Protein AF-A0A453MWM5-F1 (afdb_monomer_lite)

Organism: Aegilops tauschii subsp. strangulata (NCBI:txid200361)

Sequence (217 aa):
MNMSQADQLAMWESVRKGDLNSYMNISTKLKLGPFEEDFLVRTSSLGSRQGSDEPESPGSVKPCRVPVRLYVRRVQQDLEYLEDAIPVSDWESVSYINRPFEIRKEGGRSYIALEHALETLLPEFFSSKATARAADPEPESTTPDSEPHNSDTSPGTPHDEKLASAGPQETDVAKKIKLKLVRVQGIELDMDIPFLWVANNLKNPECYLHVCVYVGA

Foldseek 3Di:
DPDDPVLVVQCVVCVVVVPPVSNVVSCVVPCQDPLPPPPPPDDDDDDDDDDDDDDDDPDDPDWRKQWAKEWEAEFAQPDPDCVPTDDDPDSVRIDIDTGIQTHDPDDPDPFDFQQNSVCVRCVVQADPDDDDDPDDDDDDDDDDDDDDDDDDDDDDDDDDDDDDDDDPPPPPPVPRWDWDFKDAPRDTDDRRDGPSVCLVPRADSVSYTYMYTYIHD

pLDDT: mean 70.16, std 24.75, range [26.61, 97.44]

InterPro domains:
  IPR007239 Autophagy-related protein 5 [PTHR13040] (1-215)
  IPR042526 Autophagy protein Atg5, helix rich domain [G3DSA:1.10.246.190] (1-32)
  IPR048318 Autophagy protein ATG5, UblB domain [PF04106] (65-213)
  IPR048940 Autophagy protein ATG5, alpha-helical bundle region [PF20637] (1-31)

Radius of gyration: 29.6 Å; chains: 1; bounding box: 72×58×91 Å

Structure (mmCIF, N/CA/C/O backbone):
data_AF-A0A453MWM5-F1
#
_entry.id   AF-A0A453MWM5-F1
#
loop_
_atom_site.group_PDB
_atom_site.id
_atom_site.type_symbol
_atom_site.label_atom_id
_atom_site.label_alt_id
_atom_site.label_comp_id
_atom_site.label_asym_id
_atom_site.label_entity_id
_atom_site.label_seq_id
_atom_site.pdbx_PDB_ins_code
_atom_site.Cartn_x
_atom_site.Cartn_y
_atom_site.Cartn_z
_atom_site.occupancy
_atom_site.B_iso_or_equiv
_atom_site.auth_seq_id
_atom_site.auth_comp_id
_atom_site.auth_asym_id
_atom_site.auth_atom_id
_atom_site.pdbx_PDB_model_num
ATOM 1 N N . MET A 1 1 ? 12.757 14.361 -14.408 1.00 57.53 1 MET A N 1
ATOM 2 C CA . MET A 1 1 ? 12.362 12.942 -14.564 1.00 57.53 1 MET A CA 1
ATOM 3 C C . MET A 1 1 ? 13.483 12.275 -15.354 1.00 57.53 1 MET A C 1
ATOM 5 O O . MET A 1 1 ? 13.791 12.776 -16.421 1.00 57.53 1 MET A O 1
ATOM 9 N N . ASN A 1 2 ? 14.175 11.271 -14.800 1.00 79.88 2 ASN A N 1
ATOM 10 C CA . ASN A 1 2 ? 15.473 10.790 -15.326 1.00 79.88 2 ASN A CA 1
ATOM 11 C C . ASN A 1 2 ? 15.375 9.537 -16.222 1.00 79.88 2 ASN A C 1
ATOM 13 O O . ASN A 1 2 ? 16.396 8.942 -16.544 1.00 79.88 2 ASN A O 1
ATOM 17 N N . MET A 1 3 ? 14.164 9.114 -16.592 1.00 87.50 3 MET A N 1
ATOM 18 C CA . MET A 1 3 ? 13.916 7.901 -17.376 1.00 87.50 3 MET A CA 1
ATOM 19 C C . MET A 1 3 ? 13.617 8.261 -18.835 1.00 87.50 3 MET A C 1
ATOM 21 O O . MET A 1 3 ? 12.799 9.151 -19.084 1.00 87.50 3 MET A O 1
ATOM 25 N N . SER A 1 4 ? 14.262 7.576 -19.784 1.00 91.88 4 SER A N 1
ATOM 26 C CA . SER A 1 4 ? 14.061 7.810 -21.219 1.00 91.88 4 SER A CA 1
ATOM 27 C C . SER A 1 4 ? 12.657 7.393 -21.675 1.00 91.88 4 SER A C 1
ATOM 29 O O . SER A 1 4 ? 12.011 6.560 -21.041 1.00 91.88 4 SER A O 1
ATOM 31 N N . GLN A 1 5 ? 12.176 7.932 -22.800 1.00 94.06 5 GLN A N 1
ATOM 32 C CA . GLN A 1 5 ? 10.888 7.512 -23.371 1.00 94.06 5 GLN A CA 1
ATOM 33 C C . GLN A 1 5 ? 10.886 6.019 -23.741 1.00 94.06 5 GLN A C 1
ATOM 35 O O . GLN A 1 5 ? 9.881 5.339 -23.552 1.00 94.06 5 GLN A O 1
ATOM 40 N N . ALA A 1 6 ? 12.019 5.500 -24.222 1.00 94.44 6 ALA A N 1
ATOM 41 C CA . ALA A 1 6 ? 12.179 4.081 -24.522 1.00 94.44 6 ALA A CA 1
ATOM 42 C C . ALA A 1 6 ? 12.031 3.215 -23.260 1.00 94.44 6 ALA A C 1
ATOM 44 O O . ALA A 1 6 ? 11.321 2.215 -23.293 1.00 94.44 6 ALA A O 1
ATOM 45 N N . ASP A 1 7 ? 12.627 3.631 -22.136 1.00 93.50 7 ASP A N 1
ATOM 46 C CA . ASP A 1 7 ? 12.474 2.934 -20.852 1.00 93.50 7 ASP A CA 1
ATOM 47 C C . ASP A 1 7 ? 11.024 2.978 -20.345 1.00 93.50 7 ASP A C 1
ATOM 49 O O . ASP A 1 7 ? 10.514 1.972 -19.858 1.00 93.50 7 ASP A O 1
ATOM 53 N N . GLN A 1 8 ? 10.333 4.115 -20.492 1.00 92.88 8 GLN A N 1
ATOM 54 C CA . GLN A 1 8 ? 8.921 4.242 -20.104 1.00 92.88 8 GLN A CA 1
ATOM 55 C C . GLN A 1 8 ? 8.021 3.301 -20.921 1.00 92.88 8 GLN A C 1
ATOM 57 O O . GLN A 1 8 ? 7.173 2.608 -20.358 1.00 92.88 8 GLN A O 1
ATOM 62 N N . LEU A 1 9 ? 8.223 3.241 -22.242 1.00 95.31 9 LEU A N 1
ATOM 63 C CA . LEU A 1 9 ? 7.486 2.331 -23.124 1.00 95.31 9 LEU A CA 1
ATOM 64 C C . LEU A 1 9 ? 7.800 0.866 -22.816 1.00 95.31 9 LEU A C 1
ATOM 66 O O . LEU A 1 9 ? 6.883 0.053 -22.733 1.00 95.31 9 LEU A O 1
ATOM 70 N N . ALA A 1 10 ? 9.072 0.533 -22.595 1.00 95.06 10 ALA A N 1
ATOM 71 C CA . ALA A 1 10 ? 9.483 -0.819 -22.240 1.00 95.06 10 ALA A CA 1
ATOM 72 C C . ALA A 1 10 ? 8.881 -1.263 -20.893 1.00 95.06 10 ALA A C 1
ATOM 74 O O . ALA A 1 10 ? 8.427 -2.401 -20.768 1.00 95.06 10 ALA A O 1
ATOM 75 N N . MET A 1 11 ? 8.790 -0.357 -19.912 1.00 93.38 11 MET A N 1
ATOM 76 C CA . MET A 1 11 ? 8.106 -0.624 -18.645 1.00 93.38 11 MET A CA 1
ATOM 77 C C . MET A 1 11 ? 6.619 -0.908 -18.870 1.00 93.38 11 MET A C 1
ATOM 79 O O . MET A 1 11 ? 6.115 -1.926 -18.400 1.00 93.38 11 MET A O 1
ATOM 83 N N . TRP A 1 12 ? 5.921 -0.067 -19.635 1.00 95.06 12 TRP A N 1
ATOM 84 C CA . TRP A 1 12 ? 4.514 -0.304 -19.965 1.00 95.06 12 TRP A CA 1
ATOM 85 C C . TRP A 1 12 ? 4.302 -1.643 -20.681 1.00 95.06 12 TRP A C 1
ATOM 87 O O . TRP A 1 12 ? 3.413 -2.418 -20.324 1.00 95.06 12 TRP A O 1
ATOM 97 N N . GLU A 1 13 ? 5.142 -1.953 -21.668 1.00 96.94 13 GLU A N 1
ATOM 98 C CA . GLU A 1 13 ? 5.063 -3.218 -22.387 1.00 96.94 13 GLU A CA 1
ATOM 99 C C . GLU A 1 13 ? 5.288 -4.427 -21.485 1.00 96.94 13 GLU A C 1
ATOM 101 O O . GLU A 1 13 ? 4.600 -5.431 -21.668 1.00 96.94 13 GLU A O 1
ATOM 106 N N . SER A 1 14 ? 6.212 -4.336 -20.525 1.00 96.44 14 SER A N 1
ATOM 107 C CA . SER A 1 14 ? 6.468 -5.420 -19.574 1.00 96.44 14 SER A CA 1
ATOM 108 C C . SER A 1 14 ? 5.230 -5.732 -18.729 1.00 96.44 14 SER A C 1
ATOM 110 O O . SER A 1 14 ? 4.828 -6.891 -18.655 1.00 96.44 14 SER A O 1
ATOM 112 N N . VAL A 1 15 ? 4.536 -4.708 -18.217 1.00 95.50 15 VAL A N 1
ATOM 113 C CA . VAL A 1 15 ? 3.278 -4.873 -17.470 1.00 95.50 15 VAL A CA 1
ATOM 114 C C . VAL A 1 15 ? 2.188 -5.454 -18.368 1.00 95.50 15 VAL A C 1
ATOM 116 O O . VAL A 1 15 ? 1.547 -6.437 -18.005 1.00 95.50 15 VAL A O 1
ATOM 119 N N . ARG A 1 16 ? 2.015 -4.907 -19.578 1.00 96.50 16 ARG A N 1
ATOM 120 C CA . ARG A 1 16 ? 1.012 -5.382 -20.546 1.00 96.50 16 ARG A CA 1
ATOM 121 C C . ARG A 1 16 ? 1.217 -6.850 -20.940 1.00 96.50 16 ARG A C 1
ATOM 123 O O . ARG A 1 16 ? 0.244 -7.545 -21.218 1.00 96.50 16 ARG A O 1
ATOM 130 N N . LYS A 1 17 ? 2.471 -7.302 -21.028 1.00 96.62 17 LYS A N 1
ATOM 131 C CA . LYS A 1 17 ? 2.849 -8.677 -21.397 1.00 96.62 17 LYS A CA 1
ATOM 132 C C . LYS A 1 17 ? 2.929 -9.624 -20.192 1.00 96.62 17 LYS A C 1
ATOM 134 O O . LYS A 1 17 ? 3.056 -10.825 -20.406 1.00 96.62 17 LYS A O 1
ATOM 139 N N . GLY A 1 18 ? 2.871 -9.112 -18.960 1.00 94.81 18 GLY A N 1
ATOM 140 C CA . GLY A 1 18 ? 3.106 -9.902 -17.748 1.00 94.81 18 GLY A CA 1
ATOM 141 C C . GLY A 1 18 ? 4.561 -10.361 -17.583 1.00 94.81 18 GLY A C 1
ATOM 142 O O . GLY A 1 18 ? 4.816 -11.381 -16.949 1.00 94.81 18 GLY A O 1
ATOM 143 N N . ASP A 1 19 ? 5.522 -9.639 -18.165 1.00 96.25 19 ASP A N 1
ATOM 144 C CA . ASP A 1 19 ? 6.947 -9.960 -18.072 1.00 96.25 19 ASP A CA 1
ATOM 145 C C . ASP A 1 19 ? 7.563 -9.327 -16.818 1.00 96.25 19 ASP A C 1
ATOM 147 O O . ASP A 1 19 ? 8.000 -8.171 -16.815 1.00 96.25 19 ASP A O 1
ATOM 151 N N . LEU A 1 20 ? 7.597 -10.116 -15.742 1.00 93.00 20 LEU A N 1
ATOM 152 C CA . LEU A 1 20 ? 8.127 -9.691 -14.451 1.00 93.00 20 LEU A CA 1
ATOM 153 C C . LEU A 1 20 ? 9.617 -9.331 -14.514 1.00 93.00 20 LEU A C 1
ATOM 155 O O . LEU A 1 20 ? 10.027 -8.348 -13.904 1.00 93.00 20 LEU A O 1
ATOM 159 N N . ASN A 1 21 ? 10.433 -10.090 -15.248 1.00 94.00 21 ASN A N 1
ATOM 160 C CA . ASN A 1 21 ? 11.881 -9.875 -15.275 1.00 94.00 21 ASN A CA 1
ATOM 161 C C . ASN A 1 21 ? 12.231 -8.563 -15.979 1.00 94.00 21 ASN A C 1
ATOM 163 O O . ASN A 1 21 ? 13.046 -7.786 -15.476 1.00 94.00 21 ASN A O 1
ATOM 167 N N . SER A 1 22 ? 11.581 -8.292 -17.114 1.00 94.38 22 SER A N 1
ATOM 168 C CA . SER A 1 22 ? 11.741 -7.018 -17.818 1.00 94.38 22 SER A CA 1
ATOM 169 C C . SER A 1 22 ? 11.256 -5.848 -16.967 1.00 94.38 22 SER A C 1
ATOM 171 O O . SER A 1 22 ? 11.961 -4.842 -16.868 1.00 94.38 22 SER A O 1
ATOM 173 N N . TYR A 1 23 ? 10.102 -5.992 -16.302 1.00 93.38 23 TYR A N 1
ATOM 174 C CA . TYR A 1 23 ? 9.589 -4.970 -15.392 1.00 93.38 23 TYR A CA 1
ATOM 175 C C . TYR A 1 23 ? 10.586 -4.678 -14.267 1.00 93.38 23 TYR A C 1
ATOM 177 O O . TYR A 1 23 ? 10.973 -3.525 -14.082 1.00 93.38 23 TYR A O 1
ATOM 185 N N . MET A 1 24 ? 11.059 -5.714 -13.566 1.00 89.62 24 MET A N 1
ATOM 186 C CA . MET A 1 24 ? 11.997 -5.570 -12.454 1.00 89.62 24 MET A CA 1
ATOM 187 C C . MET A 1 24 ? 13.277 -4.865 -12.897 1.00 89.62 24 MET A C 1
ATOM 189 O O . MET A 1 24 ? 13.656 -3.868 -12.286 1.00 89.62 24 MET A O 1
ATOM 193 N N . ASN A 1 25 ? 13.883 -5.296 -14.007 1.00 91.50 25 ASN A N 1
ATOM 194 C CA . ASN A 1 25 ? 15.107 -4.694 -14.536 1.00 91.50 25 ASN A CA 1
ATOM 195 C C . ASN A 1 25 ? 14.941 -3.190 -14.825 1.00 91.50 25 ASN A C 1
ATOM 197 O O . ASN A 1 25 ? 15.788 -2.384 -14.447 1.00 91.50 25 ASN A O 1
ATOM 201 N N . ILE A 1 26 ? 13.831 -2.787 -15.451 1.00 91.50 26 ILE A N 1
ATOM 202 C CA . ILE A 1 26 ? 13.582 -1.378 -15.788 1.00 91.50 26 ILE A CA 1
ATOM 203 C C . ILE A 1 26 ? 13.173 -0.574 -14.544 1.00 91.50 26 ILE A C 1
ATOM 205 O O . ILE A 1 26 ? 13.547 0.593 -14.420 1.00 91.50 26 ILE A O 1
ATOM 209 N N . SER A 1 27 ? 12.441 -1.182 -13.604 1.00 87.62 27 SER A N 1
ATOM 210 C CA . SER A 1 27 ? 11.941 -0.516 -12.395 1.00 87.62 27 SER A CA 1
ATOM 211 C C . SER A 1 27 ? 13.054 -0.032 -11.462 1.00 87.62 27 SER A C 1
ATOM 213 O O . SER A 1 27 ? 12.879 1.009 -10.841 1.00 87.62 27 SER A O 1
ATOM 215 N N . THR A 1 28 ? 14.226 -0.681 -11.458 1.00 85.62 28 THR A N 1
ATOM 216 C CA . THR A 1 28 ? 15.422 -0.215 -10.716 1.00 85.62 28 THR A CA 1
ATOM 217 C C . THR A 1 28 ? 15.917 1.167 -11.159 1.00 85.62 28 THR A C 1
ATOM 219 O O . THR A 1 28 ? 16.640 1.852 -10.442 1.00 85.62 28 THR A O 1
ATOM 222 N N . LYS A 1 29 ? 15.534 1.619 -12.362 1.00 87.69 29 LYS A N 1
ATOM 223 C CA . LYS A 1 29 ? 15.860 2.965 -12.856 1.00 87.69 29 LYS A CA 1
ATOM 224 C C . LYS A 1 29 ? 14.918 4.035 -12.291 1.00 87.69 29 LYS A C 1
ATOM 226 O O . LYS A 1 29 ? 15.164 5.232 -12.485 1.00 87.69 29 LYS A O 1
ATOM 231 N N . LEU A 1 30 ? 13.821 3.641 -11.639 1.00 81.50 30 LEU A N 1
ATOM 232 C CA . LEU A 1 30 ? 12.931 4.570 -10.955 1.00 81.50 30 LEU A CA 1
ATOM 233 C C . LEU A 1 30 ? 13.627 5.060 -9.690 1.00 81.50 30 LEU A C 1
ATOM 235 O O . LEU A 1 30 ? 13.841 4.310 -8.751 1.00 81.50 30 LEU A O 1
ATOM 239 N N . LYS A 1 31 ? 13.930 6.357 -9.633 1.00 73.56 31 LYS A N 1
ATOM 240 C CA . LYS A 1 31 ? 14.454 6.989 -8.417 1.00 73.56 31 LYS A CA 1
ATOM 241 C C . LYS A 1 31 ? 13.328 7.168 -7.397 1.00 73.56 31 LYS A C 1
ATOM 243 O O . LYS A 1 31 ? 12.821 8.276 -7.215 1.00 73.56 31 LYS A O 1
ATOM 248 N N . LEU A 1 32 ? 12.904 6.077 -6.767 1.00 67.75 32 LEU A N 1
ATOM 249 C CA . LEU A 1 32 ? 11.868 6.062 -5.736 1.00 67.75 32 LEU A CA 1
ATOM 250 C C . LEU A 1 32 ? 12.475 6.449 -4.381 1.00 67.75 32 LEU A C 1
ATOM 252 O O . LEU A 1 32 ? 12.488 5.650 -3.459 1.00 67.75 32 LEU A O 1
ATOM 256 N N . GLY A 1 33 ? 12.993 7.677 -4.260 1.00 59.78 33 GLY A N 1
ATOM 257 C CA . GLY A 1 33 ? 13.533 8.224 -3.007 1.00 59.78 33 GLY A CA 1
ATOM 258 C C . GLY A 1 33 ? 14.604 7.356 -2.309 1.00 59.78 33 GLY A C 1
ATOM 259 O O . GLY A 1 33 ? 15.082 6.381 -2.873 1.00 59.78 33 GLY A O 1
ATOM 260 N N . PRO A 1 34 ? 14.996 7.687 -1.067 1.00 55.38 34 PRO A N 1
ATOM 261 C CA . PRO A 1 34 ? 16.021 6.953 -0.305 1.00 55.38 34 PRO A CA 1
ATOM 262 C C . PRO A 1 34 ? 15.619 5.530 0.145 1.00 55.38 34 PRO A C 1
ATOM 264 O O . PRO A 1 34 ? 16.242 4.972 1.041 1.00 55.38 34 PRO A O 1
ATOM 267 N N . PHE A 1 35 ? 14.540 4.958 -0.397 1.00 52.69 35 PHE A N 1
ATOM 268 C CA . PHE A 1 35 ? 13.940 3.717 0.104 1.00 52.69 35 PHE A CA 1
ATOM 269 C C . PHE A 1 35 ? 14.671 2.448 -0.324 1.00 52.69 35 PHE A C 1
ATOM 271 O O . PHE A 1 35 ? 14.559 1.423 0.348 1.00 52.69 35 PHE A O 1
ATOM 278 N N . GLU A 1 36 ? 15.360 2.497 -1.460 1.00 50.62 36 GLU A N 1
ATOM 279 C CA . GLU A 1 36 ? 15.842 1.293 -2.137 1.00 50.62 36 GLU A CA 1
ATOM 280 C C . GLU A 1 36 ? 17.137 0.747 -1.514 1.00 50.62 36 GLU A C 1
ATOM 282 O O . GLU A 1 36 ? 17.377 -0.456 -1.553 1.00 50.62 36 GLU A O 1
ATOM 287 N N . GLU A 1 37 ? 17.938 1.597 -0.867 1.00 44.47 37 GLU A N 1
ATOM 288 C CA . GLU A 1 37 ? 19.319 1.246 -0.508 1.00 44.47 37 GLU A CA 1
ATOM 289 C C . GLU A 1 37 ? 19.467 0.623 0.896 1.00 44.47 37 GLU A C 1
ATOM 291 O O . GLU A 1 37 ? 20.324 -0.235 1.095 1.00 44.47 37 GLU A O 1
ATOM 296 N N . ASP A 1 38 ? 18.585 0.955 1.848 1.00 43.22 38 ASP A N 1
ATOM 297 C CA . ASP A 1 38 ? 18.716 0.505 3.249 1.00 43.22 38 ASP A CA 1
ATOM 298 C C . ASP A 1 38 ? 17.936 -0.780 3.591 1.00 43.22 38 ASP A C 1
ATOM 300 O O . ASP A 1 38 ? 18.192 -1.402 4.623 1.00 43.22 38 ASP A O 1
ATOM 304 N N . PHE A 1 39 ? 16.970 -1.187 2.760 1.00 42.81 39 PHE A N 1
ATOM 305 C CA . PHE A 1 39 ? 16.030 -2.275 3.092 1.00 42.81 39 PHE A CA 1
ATOM 306 C C . PHE A 1 39 ? 15.993 -3.411 2.074 1.00 42.81 39 PHE A C 1
ATOM 308 O O . PHE A 1 39 ? 15.251 -4.377 2.273 1.00 42.81 39 PHE A O 1
ATOM 315 N N . LEU A 1 40 ? 16.815 -3.343 1.019 1.00 42.47 40 LEU A N 1
ATOM 316 C CA . LEU A 1 40 ? 17.176 -4.535 0.263 1.00 42.47 40 LEU A CA 1
ATOM 317 C C . LEU A 1 40 ? 17.952 -5.445 1.221 1.00 42.47 40 LEU A C 1
ATOM 319 O O . LEU A 1 40 ? 19.169 -5.344 1.382 1.00 42.47 40 LEU A O 1
ATOM 323 N N . VAL A 1 41 ? 17.226 -6.339 1.896 1.00 38.38 41 VAL A N 1
ATOM 324 C CA . VAL A 1 41 ? 17.813 -7.522 2.513 1.00 38.38 41 VAL A CA 1
ATOM 325 C C . VAL A 1 41 ? 18.598 -8.200 1.404 1.00 38.38 41 VAL A C 1
ATOM 327 O O . VAL A 1 41 ? 18.037 -8.754 0.460 1.00 38.38 41 VAL A O 1
ATOM 330 N N . ARG A 1 42 ? 19.915 -8.038 1.519 1.00 37.72 42 ARG A N 1
ATOM 331 C CA . ARG A 1 42 ? 20.980 -8.536 0.665 1.00 37.72 42 ARG A CA 1
ATOM 332 C C . ARG A 1 42 ? 20.777 -10.028 0.433 1.00 37.72 42 ARG A C 1
ATOM 334 O O . ARG A 1 42 ? 21.324 -10.861 1.148 1.00 37.72 42 ARG A O 1
ATOM 341 N N . THR A 1 43 ? 19.982 -10.370 -0.567 1.00 32.16 43 THR A N 1
ATOM 342 C CA . THR A 1 43 ? 19.913 -11.721 -1.094 1.00 32.16 43 THR A CA 1
ATOM 343 C C . THR A 1 43 ? 20.811 -11.742 -2.321 1.00 32.16 43 THR A C 1
ATOM 345 O O . THR A 1 43 ? 20.509 -11.171 -3.360 1.00 32.16 43 THR A O 1
ATOM 348 N N . SER A 1 44 ? 21.956 -12.398 -2.135 1.00 31.22 44 SER A N 1
ATOM 349 C CA . SER A 1 44 ? 22.977 -12.789 -3.114 1.00 31.22 44 SER A CA 1
ATOM 350 C C . SER A 1 44 ? 24.158 -11.836 -3.410 1.00 31.22 44 SER A C 1
ATOM 352 O O . SER A 1 44 ? 24.030 -10.751 -3.958 1.00 31.22 44 SER A O 1
ATOM 354 N N . SER A 1 45 ? 25.337 -12.396 -3.097 1.00 33.78 45 SER A N 1
ATOM 355 C CA . SER A 1 45 ? 26.655 -12.249 -3.732 1.00 33.78 45 SER A CA 1
ATOM 356 C C . SER A 1 45 ? 27.505 -10.998 -3.481 1.00 33.78 45 SER A C 1
ATOM 358 O O . SER A 1 45 ? 27.143 -9.875 -3.806 1.00 33.78 45 SER A O 1
ATOM 360 N N . LEU A 1 46 ? 28.727 -11.255 -2.991 1.00 41.25 46 LEU A N 1
ATOM 361 C CA . LEU A 1 46 ? 29.876 -10.353 -3.030 1.00 41.25 46 LEU A CA 1
ATOM 362 C C . LEU A 1 46 ? 29.987 -9.645 -4.389 1.00 41.25 46 LEU A C 1
ATOM 364 O O . LEU A 1 46 ? 30.046 -10.288 -5.436 1.00 41.25 46 LEU A O 1
ATOM 368 N N . GLY A 1 47 ? 30.122 -8.326 -4.338 1.00 26.61 47 GLY A N 1
ATOM 369 C CA . GLY A 1 47 ? 30.486 -7.486 -5.467 1.00 26.61 47 GLY A CA 1
ATOM 370 C C . GLY A 1 47 ? 30.902 -6.123 -4.942 1.00 26.61 47 GLY A C 1
ATOM 371 O O . GLY A 1 47 ? 30.067 -5.250 -4.745 1.00 26.61 47 GLY A O 1
ATOM 372 N N . SER A 1 48 ? 32.195 -5.978 -4.652 1.00 42.88 48 SER A N 1
ATOM 373 C CA . SER A 1 48 ? 32.840 -4.690 -4.389 1.00 42.88 48 SER A CA 1
ATOM 374 C C . SER A 1 48 ? 32.427 -3.677 -5.457 1.00 42.88 48 SER A C 1
ATOM 376 O O . SER A 1 48 ? 32.596 -3.943 -6.649 1.00 42.88 48 SER A O 1
ATOM 378 N N . ARG A 1 49 ? 31.917 -2.511 -5.050 1.00 35.88 49 ARG A N 1
ATOM 379 C CA . ARG A 1 49 ? 31.817 -1.367 -5.952 1.00 35.88 49 ARG A CA 1
ATOM 380 C C . ARG A 1 49 ? 32.362 -0.116 -5.273 1.00 35.88 49 ARG A C 1
ATOM 382 O O . ARG A 1 49 ? 31.731 0.498 -4.424 1.00 35.88 49 ARG A O 1
ATOM 389 N N . GLN A 1 50 ? 33.613 0.125 -5.653 1.00 40.47 50 GLN A N 1
ATOM 390 C CA . GLN A 1 50 ? 34.451 1.312 -5.541 1.00 40.47 50 GLN A CA 1
ATOM 391 C C . GLN A 1 50 ? 33.706 2.650 -5.521 1.00 40.47 50 GLN A C 1
ATOM 393 O O . GLN A 1 50 ? 32.696 2.832 -6.198 1.00 40.47 50 GLN A O 1
ATOM 398 N N . GLY A 1 51 ? 34.305 3.573 -4.767 1.00 34.94 51 GLY A N 1
ATOM 399 C CA . GLY A 1 51 ? 33.788 4.884 -4.408 1.00 34.94 51 GLY A CA 1
ATOM 400 C C . GLY A 1 51 ? 33.535 5.858 -5.556 1.00 34.94 51 GLY A C 1
ATOM 401 O O . GLY A 1 51 ? 34.122 5.781 -6.634 1.00 34.94 51 GLY A O 1
ATOM 402 N N . SER A 1 52 ? 32.695 6.834 -5.231 1.00 34.53 52 SER A N 1
ATOM 403 C CA . SER A 1 52 ? 32.731 8.180 -5.784 1.00 34.53 52 SER A CA 1
ATOM 404 C C . SER A 1 52 ? 32.655 9.127 -4.589 1.00 34.53 52 SER A C 1
ATOM 406 O O . SER A 1 52 ? 31.618 9.198 -3.936 1.00 34.53 52 SER A O 1
ATOM 408 N N . ASP A 1 53 ? 33.773 9.782 -4.277 1.00 43.34 53 ASP A N 1
ATOM 409 C CA . ASP A 1 53 ? 33.851 10.891 -3.323 1.00 43.34 53 ASP A CA 1
ATOM 410 C C . ASP A 1 53 ? 33.044 12.071 -3.890 1.00 43.34 53 ASP A C 1
ATOM 412 O O . ASP A 1 53 ? 33.493 12.759 -4.808 1.00 43.34 53 ASP A O 1
ATOM 416 N N . GLU A 1 54 ? 31.845 12.304 -3.361 1.00 35.53 54 GLU A N 1
ATOM 417 C CA . GLU A 1 54 ? 31.206 13.622 -3.383 1.00 35.53 54 GLU A CA 1
ATOM 418 C C . GLU A 1 54 ? 31.040 14.082 -1.928 1.00 35.53 54 GLU A C 1
ATOM 420 O O . GLU A 1 54 ? 30.617 13.286 -1.087 1.00 35.53 54 GLU A O 1
ATOM 425 N N . PRO A 1 55 ? 31.383 15.340 -1.594 1.00 40.06 55 PRO A N 1
ATOM 426 C CA . PRO A 1 55 ? 31.297 15.821 -0.224 1.00 40.06 55 PRO A CA 1
ATOM 427 C C . PRO A 1 55 ? 29.833 15.858 0.227 1.00 40.06 55 PRO A C 1
ATOM 429 O O . PRO A 1 55 ? 29.006 16.559 -0.360 1.00 40.06 55 PRO A O 1
ATOM 432 N N . GLU A 1 56 ? 29.523 15.112 1.289 1.00 37.22 56 GLU A N 1
ATOM 433 C CA . GLU A 1 56 ? 28.221 15.126 1.951 1.00 37.22 56 GLU A CA 1
ATOM 434 C C . GLU A 1 56 ? 27.854 16.563 2.351 1.00 37.22 56 GLU A C 1
ATOM 436 O O . GLU A 1 56 ? 28.471 17.183 3.219 1.00 37.22 56 GLU A O 1
ATOM 441 N N . SER A 1 57 ? 26.839 17.116 1.687 1.00 37.81 57 SER A N 1
ATOM 442 C CA . SER A 1 57 ? 26.273 18.414 2.042 1.00 37.81 57 SER A CA 1
ATOM 443 C C . SER A 1 57 ? 25.504 18.281 3.365 1.00 37.81 57 SER A C 1
ATOM 445 O O . SER A 1 57 ? 24.589 17.455 3.452 1.00 37.81 57 SER A O 1
ATOM 447 N N . PRO A 1 58 ? 25.819 19.071 4.408 1.00 44.12 58 PRO A N 1
ATOM 448 C CA . PRO A 1 58 ? 25.115 18.993 5.675 1.00 44.12 58 PRO A CA 1
ATOM 449 C C . PRO A 1 58 ? 23.821 19.803 5.555 1.00 44.12 58 PRO A C 1
ATOM 451 O O . PRO A 1 58 ? 23.827 21.021 5.709 1.00 44.12 58 PRO A O 1
ATOM 454 N N . GLY A 1 59 ? 22.689 19.163 5.258 1.00 43.59 59 GLY A N 1
ATOM 455 C CA . GLY A 1 59 ? 21.411 19.880 5.300 1.00 43.59 59 GLY A CA 1
ATOM 456 C C . GLY A 1 59 ? 20.260 19.234 4.543 1.00 43.59 59 GLY A C 1
ATOM 457 O O . GLY A 1 59 ? 20.193 19.273 3.319 1.00 43.59 59 GLY A O 1
ATOM 458 N N . SER A 1 60 ? 19.279 18.754 5.305 1.00 40.44 60 SER A N 1
ATOM 459 C CA . SER A 1 60 ? 18.022 18.116 4.886 1.00 40.44 60 SER A CA 1
ATOM 460 C C . SER A 1 60 ? 18.149 16.661 4.414 1.00 40.44 60 SER A C 1
ATOM 462 O O . SER A 1 60 ? 18.213 16.341 3.229 1.00 40.44 60 SER A O 1
ATOM 464 N N . VAL A 1 61 ? 18.056 15.735 5.372 1.00 53.75 61 VAL A N 1
ATOM 465 C CA . VAL A 1 61 ? 17.559 14.389 5.071 1.00 53.75 61 VAL A CA 1
ATOM 466 C C . VAL A 1 61 ? 16.099 14.573 4.669 1.00 53.75 61 VAL A C 1
ATOM 468 O O . VAL A 1 61 ? 15.224 14.712 5.523 1.00 53.75 61 VAL A O 1
ATOM 471 N N . LYS A 1 62 ? 15.826 14.690 3.365 1.00 57.22 62 LYS A N 1
ATOM 472 C CA . LYS A 1 62 ? 14.446 14.745 2.874 1.00 57.22 62 LYS A CA 1
ATOM 473 C C . LYS A 1 62 ? 13.709 13.516 3.417 1.00 57.22 62 LYS A C 1
ATOM 475 O O . LYS A 1 62 ? 14.230 12.408 3.270 1.00 57.22 62 LYS A O 1
ATOM 480 N N . PRO A 1 63 ? 12.536 13.689 4.052 1.00 64.19 63 PRO A N 1
ATOM 481 C CA . PRO A 1 63 ? 11.798 12.566 4.602 1.00 64.19 63 PRO A CA 1
ATOM 482 C C . PRO A 1 63 ? 11.466 11.581 3.483 1.00 64.19 63 PRO A C 1
ATOM 484 O O . PRO A 1 63 ? 11.113 11.968 2.364 1.00 64.19 63 PRO A O 1
ATOM 487 N N . CYS A 1 64 ? 11.590 10.297 3.791 1.00 75.88 64 CYS A N 1
ATOM 488 C CA . CYS A 1 64 ? 11.205 9.228 2.884 1.00 75.88 64 CYS A CA 1
ATOM 489 C C . CYS A 1 64 ? 9.680 9.281 2.714 1.00 75.88 64 CYS A C 1
ATOM 491 O O . CYS A 1 64 ? 8.972 9.248 3.715 1.00 75.88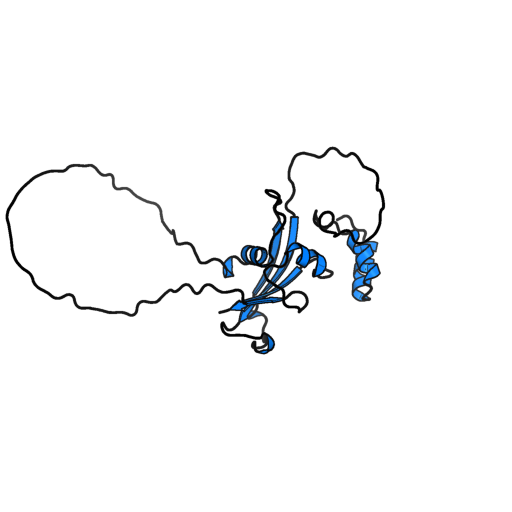 64 CYS A O 1
ATOM 493 N N . ARG A 1 65 ? 9.142 9.359 1.487 1.00 87.19 65 ARG A N 1
ATOM 494 C CA . ARG A 1 65 ? 7.681 9.382 1.243 1.00 87.19 65 ARG A CA 1
ATOM 495 C C . ARG A 1 65 ? 7.183 8.140 0.501 1.00 87.19 65 ARG A C 1
ATOM 497 O O . ARG A 1 65 ? 7.533 7.949 -0.659 1.00 87.19 65 ARG A O 1
ATOM 504 N N . VAL A 1 66 ? 6.348 7.328 1.146 1.00 91.06 66 VAL A N 1
ATOM 505 C CA . VAL A 1 66 ? 5.696 6.166 0.523 1.00 91.06 66 VAL A CA 1
ATOM 506 C C . VAL A 1 66 ? 4.355 6.613 -0.062 1.00 91.06 66 VAL A C 1
ATOM 508 O O . VAL A 1 66 ? 3.522 7.098 0.700 1.00 91.06 66 VAL A O 1
ATOM 511 N N . PRO A 1 67 ? 4.098 6.481 -1.375 1.00 94.19 67 PRO A N 1
ATOM 512 C CA . PRO A 1 67 ? 2.788 6.782 -1.949 1.00 94.19 67 PRO A CA 1
ATOM 513 C C . PRO A 1 67 ? 1.751 5.729 -1.530 1.00 94.19 67 PRO A C 1
ATOM 515 O O . PRO A 1 67 ? 1.912 4.549 -1.844 1.00 94.19 67 PRO A O 1
ATOM 518 N N . VAL A 1 68 ? 0.678 6.144 -0.848 1.00 96.44 68 VAL A N 1
ATOM 519 C CA . VAL A 1 68 ? -0.379 5.238 -0.369 1.00 96.44 68 VAL A CA 1
ATOM 520 C C . VAL A 1 68 ? -1.751 5.683 -0.879 1.00 96.44 68 VAL A C 1
ATOM 522 O O . VAL A 1 68 ? -2.091 6.869 -0.862 1.00 96.44 68 VAL A O 1
ATOM 525 N N . ARG A 1 69 ? -2.550 4.713 -1.326 1.00 97.44 69 ARG A N 1
ATOM 526 C CA . ARG A 1 69 ? -3.977 4.861 -1.633 1.00 97.44 69 ARG A CA 1
ATOM 527 C C . ARG A 1 69 ? -4.770 3.950 -0.708 1.00 97.44 69 ARG A C 1
ATOM 529 O O . ARG A 1 69 ? -4.554 2.741 -0.706 1.00 97.44 69 ARG A O 1
ATOM 536 N N . LEU A 1 70 ? -5.665 4.534 0.076 1.00 96.81 70 LEU A N 1
ATOM 537 C CA . LEU A 1 70 ? -6.479 3.841 1.066 1.00 96.81 70 LEU A CA 1
ATOM 538 C C . LEU A 1 70 ? -7.928 3.768 0.587 1.00 96.81 70 LEU A C 1
ATOM 540 O O . LEU A 1 70 ? -8.476 4.751 0.084 1.00 96.81 70 LEU A O 1
ATOM 544 N N . TYR A 1 71 ? -8.537 2.608 0.797 1.00 95.50 71 TYR A N 1
ATOM 545 C CA . TYR A 1 71 ? -9.946 2.331 0.552 1.00 95.50 71 TYR A CA 1
ATOM 546 C C . TYR A 1 71 ? -10.563 1.925 1.884 1.00 95.50 71 TYR A C 1
ATOM 548 O O . TYR A 1 71 ? -10.383 0.794 2.337 1.00 95.50 71 TYR A O 1
ATOM 556 N N . VAL A 1 72 ? -11.220 2.868 2.553 1.00 94.00 72 VAL A N 1
ATOM 557 C CA . VAL A 1 72 ? -11.747 2.667 3.904 1.00 94.00 72 VAL A CA 1
ATOM 558 C C . VAL A 1 72 ? -13.219 2.301 3.829 1.00 94.00 72 VAL A C 1
ATOM 560 O O . VAL A 1 72 ? -14.022 3.024 3.239 1.00 94.00 72 VAL A O 1
ATOM 563 N N . ARG A 1 73 ? -13.576 1.183 4.455 1.00 91.31 73 ARG A N 1
ATOM 564 C CA . ARG A 1 73 ? -14.932 0.650 4.489 1.00 91.31 73 ARG A CA 1
ATOM 565 C C . ARG A 1 73 ? -15.383 0.419 5.927 1.00 91.31 73 ARG A C 1
ATOM 567 O O . ARG A 1 73 ? -14.682 -0.225 6.704 1.00 91.31 73 ARG A O 1
ATOM 574 N N . ARG A 1 74 ? -16.581 0.895 6.268 1.00 88.44 74 ARG A N 1
ATOM 575 C CA . ARG A 1 74 ? -17.234 0.579 7.546 1.00 88.44 74 ARG A CA 1
ATOM 576 C C . ARG A 1 74 ? -17.900 -0.794 7.465 1.00 88.44 74 ARG A C 1
ATOM 578 O O . ARG A 1 74 ? -18.587 -1.086 6.490 1.00 88.44 74 ARG A O 1
ATOM 585 N N . VAL A 1 75 ? -17.690 -1.625 8.477 1.00 88.00 75 VAL A N 1
ATOM 586 C CA . VAL A 1 75 ? -18.287 -2.960 8.612 1.00 88.00 75 VAL A CA 1
ATOM 587 C C . VAL A 1 75 ? -18.878 -3.134 10.011 1.00 88.00 75 VAL A C 1
ATOM 589 O O . VAL A 1 75 ? -18.567 -2.369 10.923 1.00 88.00 75 VAL A O 1
ATOM 592 N N . GLN A 1 76 ? -19.740 -4.136 10.178 1.00 84.25 76 GLN A N 1
ATOM 593 C CA . GLN A 1 76 ? -20.396 -4.441 11.453 1.00 84.25 76 GLN A CA 1
ATOM 594 C C . GLN A 1 76 ? -19.364 -4.749 12.550 1.00 84.25 76 GLN A C 1
ATOM 596 O O . GLN A 1 76 ? -18.335 -5.376 12.278 1.00 84.25 76 GLN A O 1
ATOM 601 N N . GLN A 1 77 ? -19.611 -4.299 13.786 1.00 75.69 77 GLN A N 1
ATOM 602 C CA . GLN A 1 77 ? -18.664 -4.416 14.904 1.00 75.69 77 GLN A CA 1
ATOM 603 C C . GLN A 1 77 ? -18.400 -5.859 15.359 1.00 75.69 77 GLN A C 1
ATOM 605 O O . GLN A 1 77 ? -17.313 -6.154 15.850 1.00 75.69 77 GLN A O 1
ATOM 610 N N . ASP A 1 78 ? -19.322 -6.772 15.102 1.00 77.38 78 ASP A N 1
ATOM 611 C CA . ASP A 1 78 ? -19.303 -8.197 15.454 1.00 77.38 78 ASP A CA 1
ATOM 612 C C . ASP A 1 78 ? -18.852 -9.120 14.310 1.00 77.38 78 ASP A C 1
ATOM 614 O O . ASP A 1 78 ? -18.681 -10.309 14.525 1.00 77.38 78 ASP A O 1
ATOM 618 N N . LEU A 1 79 ? -18.575 -8.576 13.119 1.00 78.69 79 LEU A N 1
ATOM 619 C CA . LEU A 1 79 ? -18.028 -9.341 11.993 1.00 78.69 79 LEU A CA 1
ATOM 620 C C . LEU A 1 79 ? -16.752 -10.125 12.370 1.00 78.69 79 LEU A C 1
ATOM 622 O O . LEU A 1 79 ? -15.734 -9.488 12.677 1.00 78.69 79 LEU A O 1
ATOM 626 N N . GLU A 1 80 ? -16.824 -11.459 12.296 1.00 76.94 80 GLU A N 1
ATOM 627 C CA . GLU A 1 80 ? -15.721 -12.406 12.537 1.00 76.94 80 GLU A CA 1
ATOM 628 C C . GLU A 1 80 ? -14.928 -12.703 11.255 1.00 76.94 80 GLU A C 1
ATOM 630 O O . GLU A 1 80 ? -13.698 -12.668 11.279 1.00 76.94 80 GLU A O 1
ATOM 635 N N . TYR A 1 81 ? -15.611 -12.900 10.120 1.00 79.44 81 TYR A N 1
ATOM 636 C CA . TYR A 1 81 ? -14.983 -13.157 8.822 1.00 79.44 81 TYR A CA 1
ATOM 637 C C . TYR A 1 81 ? -15.421 -12.141 7.770 1.00 79.44 81 TYR A C 1
ATOM 639 O O . TYR A 1 81 ? -16.582 -11.752 7.691 1.00 79.44 81 TYR A O 1
ATOM 647 N N . LEU A 1 82 ? -14.497 -11.717 6.899 1.00 76.19 82 LEU A N 1
ATOM 648 C CA . LEU A 1 82 ? -14.845 -10.773 5.828 1.00 76.19 82 LEU A CA 1
ATOM 649 C C . LEU A 1 82 ? -15.804 -11.378 4.790 1.00 76.19 82 LEU A C 1
ATOM 651 O O . LEU A 1 82 ? -16.523 -10.633 4.134 1.00 76.19 82 LEU A O 1
ATOM 655 N N . GLU A 1 83 ? -15.824 -12.701 4.639 1.00 80.06 83 GLU A N 1
ATOM 656 C CA . GLU A 1 83 ? -16.762 -13.398 3.746 1.00 80.06 83 GLU A CA 1
ATOM 657 C C . GLU A 1 83 ? -18.224 -13.171 4.155 1.00 80.06 83 GLU A C 1
ATOM 659 O O . GLU A 1 83 ? -19.099 -13.133 3.291 1.00 80.06 83 GLU A O 1
ATOM 664 N N . ASP A 1 84 ? -18.463 -12.905 5.442 1.00 81.44 84 ASP A N 1
ATOM 665 C CA . ASP A 1 84 ? -19.783 -12.589 5.988 1.00 81.44 84 ASP A CA 1
ATOM 666 C C . ASP A 1 84 ? -20.143 -11.105 5.824 1.00 81.44 84 ASP A C 1
ATOM 668 O O . ASP A 1 84 ? -21.283 -10.692 6.057 1.00 81.44 84 ASP A O 1
ATOM 672 N N . ALA A 1 85 ? -19.180 -10.265 5.427 1.00 80.50 85 ALA A N 1
ATOM 673 C CA . ALA A 1 85 ? -19.445 -8.855 5.217 1.00 80.50 85 ALA A CA 1
ATOM 674 C C . ALA A 1 85 ? -20.357 -8.695 4.003 1.00 80.50 85 ALA A C 1
ATOM 676 O O . ALA A 1 85 ? -20.094 -9.242 2.932 1.00 80.50 85 ALA A O 1
ATOM 677 N N . ILE A 1 86 ? -21.376 -7.844 4.143 1.00 82.19 86 ILE A N 1
ATOM 678 C CA . ILE A 1 86 ? -22.234 -7.430 3.027 1.00 82.19 86 ILE A CA 1
ATOM 679 C C . ILE A 1 86 ? -21.327 -7.053 1.842 1.00 82.19 86 ILE A C 1
ATOM 681 O O . ILE A 1 86 ? -20.354 -6.330 2.058 1.00 82.19 86 ILE A O 1
ATOM 685 N N . PRO A 1 87 ? -21.560 -7.519 0.609 1.00 84.12 87 PRO A N 1
ATOM 686 C CA . PRO A 1 87 ? -20.764 -7.094 -0.540 1.00 84.12 87 PRO A CA 1
ATOM 687 C C . PRO A 1 87 ? -20.844 -5.579 -0.760 1.00 84.12 87 PRO A C 1
ATOM 689 O O . PRO A 1 87 ? -21.812 -4.929 -0.370 1.00 84.12 87 PRO A O 1
ATOM 692 N N . VAL A 1 88 ? -19.817 -4.987 -1.369 1.00 84.62 88 VAL A N 1
ATOM 693 C CA . VAL A 1 88 ? -19.877 -3.571 -1.762 1.00 84.62 88 VAL A CA 1
ATOM 694 C C . VAL A 1 88 ? -20.800 -3.454 -2.974 1.00 84.62 88 VAL A C 1
ATOM 696 O O . VAL A 1 88 ? -20.476 -3.977 -4.038 1.00 84.62 88 VAL A O 1
ATOM 699 N N . SER A 1 89 ? -21.946 -2.795 -2.811 1.00 84.06 89 SER A N 1
ATOM 700 C CA . SER A 1 89 ? -22.904 -2.519 -3.892 1.00 84.06 89 SER A CA 1
ATOM 701 C C . SER A 1 89 ? -22.570 -1.261 -4.690 1.00 84.06 89 SER A C 1
ATOM 703 O O . SER A 1 89 ? -22.885 -1.175 -5.874 1.00 84.06 89 SER A O 1
ATOM 705 N N . ASP A 1 90 ? -21.935 -0.289 -4.042 1.00 87.38 90 ASP A N 1
ATOM 706 C CA . ASP A 1 90 ? -21.688 1.052 -4.557 1.00 87.38 90 ASP A CA 1
ATOM 707 C C . ASP A 1 90 ? -20.378 1.617 -3.990 1.00 87.38 90 ASP A C 1
ATOM 709 O O . ASP A 1 90 ? -19.937 1.268 -2.891 1.00 87.38 90 ASP A O 1
ATOM 713 N N . TRP A 1 91 ? -19.752 2.514 -4.750 1.00 88.81 91 TRP A N 1
ATOM 714 C CA . TRP A 1 91 ? -18.508 3.172 -4.347 1.00 88.81 91 TRP A CA 1
ATOM 715 C C . TRP A 1 91 ? -18.717 4.303 -3.335 1.00 88.81 91 TRP A C 1
ATOM 717 O O . TRP A 1 91 ? -17.743 4.741 -2.730 1.00 88.81 91 TRP A O 1
ATOM 727 N N . GLU A 1 92 ? -19.954 4.757 -3.115 1.00 88.06 92 GLU A N 1
ATOM 728 C CA . GLU A 1 92 ? -20.268 5.805 -2.133 1.00 88.06 92 GLU A CA 1
ATOM 729 C C . GLU A 1 92 ? -20.040 5.304 -0.699 1.00 88.06 92 GLU A C 1
ATOM 731 O O . GLU A 1 92 ? -19.617 6.059 0.177 1.00 88.06 92 GLU A O 1
ATOM 736 N N . SER A 1 93 ? -20.220 3.999 -0.478 1.00 86.81 93 SER A N 1
ATOM 737 C CA . SER A 1 93 ? -19.932 3.318 0.787 1.00 86.81 93 SER A CA 1
ATOM 738 C C . SER A 1 93 ? -18.436 3.179 1.129 1.00 86.81 93 SER A C 1
ATOM 740 O O . SER A 1 93 ? -18.097 2.776 2.249 1.00 86.81 93 SER A O 1
ATOM 742 N N . VAL A 1 94 ? -17.527 3.500 0.197 1.00 92.12 94 VAL A N 1
ATOM 743 C CA . VAL A 1 94 ? -16.072 3.356 0.365 1.00 92.12 94 VAL A CA 1
ATOM 744 C C . VAL A 1 94 ? -15.395 4.720 0.303 1.00 92.12 94 VAL A C 1
ATOM 746 O O . VAL A 1 94 ? -15.409 5.411 -0.710 1.00 92.12 94 VAL A O 1
ATOM 749 N N . SER A 1 95 ? -14.717 5.099 1.384 1.00 92.69 95 SER A N 1
ATOM 750 C CA . SER A 1 95 ? -13.925 6.328 1.408 1.00 92.69 95 SER A CA 1
ATOM 751 C C . SER A 1 95 ? -12.576 6.104 0.726 1.00 92.69 95 SER A C 1
ATOM 753 O O . SER A 1 95 ? -11.777 5.280 1.174 1.00 92.69 95 SER A O 1
ATOM 755 N N . TYR A 1 96 ? -12.305 6.853 -0.343 1.00 94.50 96 TYR A N 1
ATOM 756 C CA . TYR A 1 96 ? -11.018 6.840 -1.039 1.00 94.50 96 TYR A CA 1
ATOM 757 C C . TYR A 1 96 ? -10.112 7.969 -0.548 1.00 94.50 96 TYR A C 1
ATOM 759 O O . TYR A 1 96 ? -10.495 9.138 -0.550 1.00 94.50 96 TYR A O 1
ATOM 767 N N . ILE A 1 97 ? -8.884 7.625 -0.162 1.00 95.06 97 ILE A N 1
ATOM 768 C CA . ILE A 1 97 ? -7.895 8.575 0.349 1.00 95.06 97 ILE A CA 1
ATOM 769 C C . ILE A 1 97 ? -6.566 8.347 -0.371 1.00 95.06 97 ILE A C 1
ATOM 771 O O . ILE A 1 97 ? -6.041 7.240 -0.392 1.00 95.06 97 ILE A O 1
ATOM 775 N N . ASN A 1 98 ? -5.979 9.406 -0.926 1.00 95.38 98 ASN A N 1
ATOM 776 C CA . ASN A 1 98 ? -4.679 9.363 -1.598 1.00 95.38 98 ASN A CA 1
ATOM 777 C C . ASN A 1 98 ? -3.694 10.268 -0.852 1.00 95.38 98 ASN A C 1
ATOM 779 O O . ASN A 1 98 ? -3.668 11.480 -1.077 1.00 95.38 98 ASN A O 1
ATOM 783 N N . ARG A 1 99 ? -2.929 9.694 0.081 1.00 93.19 99 ARG A N 1
ATOM 784 C CA . ARG A 1 99 ? -2.000 10.429 0.950 1.00 93.19 99 ARG A CA 1
ATOM 785 C C . ARG A 1 99 ? -0.689 9.651 1.091 1.00 93.19 99 ARG A C 1
ATOM 787 O O . ARG A 1 99 ? -0.731 8.452 1.344 1.00 93.19 99 ARG A O 1
ATOM 794 N N . PRO A 1 100 ? 0.479 10.297 0.935 1.00 92.88 100 PRO A N 1
ATOM 795 C CA . PRO A 1 100 ? 1.746 9.631 1.182 1.00 92.88 100 PRO A CA 1
ATOM 796 C C . PRO A 1 100 ? 2.007 9.483 2.685 1.00 92.88 100 PRO A C 1
ATOM 798 O O . PRO A 1 100 ? 1.646 10.359 3.469 1.00 92.88 100 PRO A O 1
ATOM 801 N N . PHE A 1 101 ? 2.703 8.418 3.069 1.0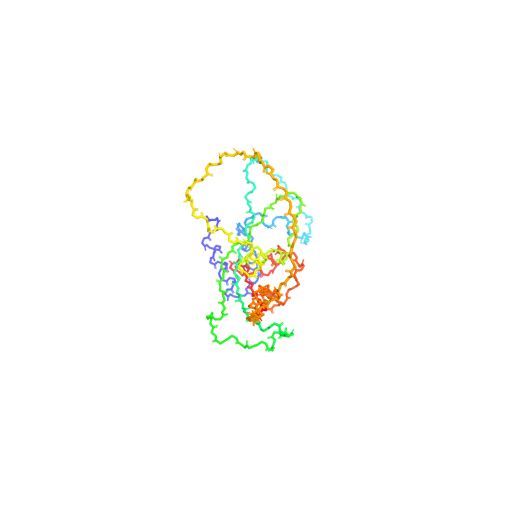0 92.06 101 PHE A N 1
ATOM 802 C CA . PHE A 1 101 ? 3.247 8.263 4.414 1.00 92.06 101 PHE A CA 1
ATOM 803 C C . PHE A 1 101 ? 4.675 8.812 4.473 1.00 92.06 101 PHE A C 1
ATOM 805 O O . PHE A 1 101 ? 5.518 8.433 3.655 1.00 92.06 101 PHE A O 1
ATOM 812 N N . GLU A 1 102 ? 4.951 9.708 5.420 1.00 89.50 102 GLU A N 1
ATOM 813 C CA . GLU A 1 102 ? 6.266 10.334 5.586 1.00 89.50 102 GLU A CA 1
ATOM 814 C C . GLU A 1 102 ? 7.057 9.668 6.712 1.00 89.50 102 GLU A C 1
ATOM 816 O O . GLU A 1 102 ? 6.655 9.692 7.871 1.00 89.50 102 GLU A O 1
ATOM 821 N N . ILE A 1 103 ? 8.224 9.129 6.376 1.00 82.88 103 ILE A N 1
ATOM 822 C CA . ILE A 1 103 ? 9.174 8.554 7.323 1.00 82.88 103 ILE A CA 1
ATOM 823 C C . ILE A 1 103 ? 10.218 9.615 7.654 1.00 82.88 103 ILE A C 1
ATOM 825 O O . ILE A 1 103 ? 11.022 10.013 6.802 1.00 82.88 103 ILE A O 1
ATOM 829 N N . ARG A 1 104 ? 10.223 10.054 8.912 1.00 76.56 104 ARG A N 1
ATOM 830 C CA . ARG A 1 104 ? 11.284 10.893 9.472 1.00 76.56 104 ARG A CA 1
ATOM 831 C C . ARG A 1 104 ? 12.285 9.975 10.168 1.00 76.56 104 ARG A C 1
ATOM 833 O O . ARG A 1 104 ? 11.926 9.265 11.100 1.00 76.56 104 ARG A O 1
ATOM 840 N N . LYS A 1 105 ? 13.534 9.949 9.691 1.00 65.25 105 LYS A N 1
ATOM 841 C CA . LYS A 1 105 ? 14.637 9.257 10.375 1.00 65.25 105 LYS A CA 1
ATOM 842 C C . LYS A 1 105 ? 15.078 10.116 11.565 1.00 65.25 105 LYS A C 1
ATOM 844 O O . LYS A 1 105 ? 16.069 10.830 11.472 1.00 65.25 105 LYS A O 1
ATOM 849 N N . GLU A 1 106 ? 14.329 10.084 12.659 1.00 55.41 106 GLU A N 1
ATOM 850 C CA . GLU A 1 106 ? 14.701 10.759 13.904 1.00 55.41 106 GLU A CA 1
ATOM 851 C C . GLU A 1 106 ? 14.995 9.694 14.973 1.00 55.41 106 GLU A C 1
ATOM 853 O O . GLU A 1 106 ? 14.140 8.882 15.311 1.00 55.41 106 GLU A O 1
ATOM 858 N N . GLY A 1 107 ? 16.240 9.629 15.459 1.00 52.44 107 GLY A N 1
ATOM 859 C CA . GLY A 1 107 ? 16.580 8.837 16.650 1.00 52.44 107 GLY A CA 1
ATOM 860 C C . GLY A 1 107 ? 16.719 7.314 16.488 1.00 52.44 107 GLY A C 1
ATOM 861 O O . GLY A 1 107 ? 16.387 6.576 17.412 1.00 52.44 107 GLY A O 1
ATOM 862 N N . GLY A 1 108 ? 17.221 6.809 15.355 1.00 53.69 108 GLY A N 1
ATOM 863 C CA . GLY A 1 108 ? 17.756 5.436 15.256 1.00 53.69 108 GLY A CA 1
ATOM 864 C C . GLY A 1 108 ? 16.747 4.277 15.335 1.00 53.69 108 GLY A C 1
ATOM 865 O O . GLY A 1 108 ? 17.149 3.125 15.186 1.00 53.69 108 GLY A O 1
ATOM 866 N N . ARG A 1 109 ? 15.447 4.541 15.513 1.00 54.84 109 ARG A N 1
ATOM 867 C CA . ARG A 1 109 ? 14.386 3.533 15.366 1.00 54.84 109 ARG A CA 1
ATOM 868 C C . ARG A 1 109 ? 13.738 3.681 13.993 1.00 54.84 109 ARG A C 1
ATOM 870 O O . ARG A 1 109 ? 12.946 4.582 13.760 1.00 54.84 109 ARG A O 1
ATOM 877 N N . SER A 1 110 ? 14.100 2.786 13.079 1.00 66.25 110 SER A N 1
ATOM 878 C CA . SER A 1 110 ? 13.540 2.683 11.723 1.00 66.25 110 SER A CA 1
ATOM 879 C C . SER A 1 110 ? 12.293 1.794 11.644 1.00 66.25 110 SER A C 1
ATOM 881 O O . SER A 1 110 ? 11.740 1.601 10.562 1.00 66.25 110 SER A O 1
ATOM 883 N N . TYR A 1 111 ? 11.864 1.230 12.775 1.00 80.31 111 TYR A N 1
ATOM 884 C CA . TYR A 1 111 ? 10.712 0.345 12.839 1.00 80.31 111 TYR A CA 1
ATOM 885 C C . TYR A 1 111 ? 9.419 1.148 12.957 1.00 80.31 111 TYR A C 1
ATOM 887 O O . TYR A 1 111 ? 9.180 1.808 13.966 1.00 80.31 111 TYR A O 1
ATOM 895 N N . ILE A 1 112 ? 8.582 1.058 11.929 1.00 90.31 112 ILE A N 1
ATOM 896 C CA . ILE A 1 112 ? 7.227 1.604 11.913 1.00 90.31 112 ILE A CA 1
ATOM 897 C C . ILE A 1 112 ? 6.294 0.427 11.656 1.00 90.31 112 ILE A C 1
ATOM 899 O O . ILE A 1 112 ? 6.350 -0.170 10.579 1.00 90.31 112 ILE A O 1
ATOM 903 N N . ALA A 1 113 ? 5.475 0.085 12.649 1.00 93.25 113 ALA A N 1
ATOM 904 C CA . ALA A 1 113 ? 4.427 -0.919 12.499 1.00 93.25 113 ALA A CA 1
ATOM 905 C C . ALA A 1 113 ? 3.357 -0.428 11.514 1.00 93.25 113 ALA A C 1
ATOM 907 O O . ALA A 1 113 ? 3.119 0.781 11.392 1.00 93.25 113 ALA A O 1
ATOM 908 N N . LEU A 1 114 ? 2.702 -1.359 10.821 1.00 95.00 114 LEU A N 1
ATOM 909 C CA . LEU A 1 114 ? 1.598 -1.053 9.915 1.00 95.00 114 LEU A CA 1
ATOM 910 C C . LEU A 1 114 ? 0.469 -0.313 10.643 1.00 95.00 114 LEU A C 1
ATOM 912 O O . LEU A 1 114 ? -0.048 0.662 10.099 1.00 95.00 114 LEU A O 1
ATOM 916 N N . GLU A 1 115 ? 0.150 -0.709 11.879 1.00 92.88 115 GLU A N 1
ATOM 917 C CA . GLU A 1 115 ? -0.842 -0.029 12.721 1.00 92.88 115 GLU A CA 1
ATOM 918 C C . GLU A 1 115 ? -0.549 1.467 12.849 1.00 92.88 115 GLU A C 1
ATOM 920 O O . GLU A 1 115 ? -1.360 2.306 12.459 1.00 92.88 115 GLU A O 1
ATOM 925 N N . HIS A 1 116 ? 0.660 1.805 13.303 1.00 91.81 116 HIS A N 1
ATOM 926 C CA . HIS A 1 116 ? 1.071 3.187 13.522 1.00 91.81 116 HIS A CA 1
ATOM 927 C C . HIS A 1 116 ? 1.041 4.014 12.227 1.00 91.81 116 HIS A C 1
ATOM 929 O O . HIS A 1 116 ? 0.656 5.190 12.223 1.00 91.81 116 HIS A O 1
ATOM 935 N N . ALA A 1 117 ? 1.420 3.399 11.101 1.00 93.31 117 ALA A N 1
ATOM 936 C CA . ALA A 1 117 ? 1.345 4.054 9.803 1.00 93.31 117 ALA A CA 1
ATOM 937 C C . ALA A 1 117 ? -0.105 4.376 9.410 1.00 93.31 117 ALA A C 1
ATOM 939 O O . ALA A 1 117 ? -0.386 5.477 8.933 1.00 93.31 117 ALA A O 1
ATOM 940 N N . LEU A 1 118 ? -1.036 3.448 9.644 1.00 93.81 118 LEU A N 1
ATOM 941 C CA . LEU A 1 118 ? -2.455 3.639 9.352 1.00 93.81 118 LEU A CA 1
ATOM 942 C C . LEU A 1 118 ? -3.115 4.653 10.282 1.00 93.81 118 LEU A C 1
ATOM 944 O O . LEU A 1 118 ? -3.873 5.489 9.796 1.00 93.81 118 LEU A O 1
ATOM 948 N N . GLU A 1 119 ? -2.790 4.646 11.575 1.00 90.88 119 GLU A N 1
ATOM 949 C CA . GLU A 1 119 ? -3.262 5.660 12.525 1.00 90.88 119 GLU A CA 1
ATOM 950 C C . GLU A 1 119 ? -2.865 7.073 12.086 1.00 90.88 119 GLU A C 1
ATOM 952 O O . GLU A 1 119 ? -3.674 8.000 12.118 1.00 90.88 119 GLU A O 1
ATOM 957 N N . THR A 1 120 ? -1.634 7.217 11.592 1.00 91.62 120 THR A N 1
ATOM 958 C CA . THR A 1 120 ? -1.114 8.488 11.075 1.00 91.62 120 THR A CA 1
ATOM 959 C C . THR A 1 120 ? -1.774 8.892 9.752 1.00 91.62 120 THR A C 1
ATOM 961 O O . THR A 1 120 ? -2.011 10.077 9.513 1.00 91.62 120 THR A O 1
ATOM 964 N N . LEU A 1 121 ? -2.066 7.929 8.870 1.00 93.00 121 LEU A N 1
ATOM 965 C CA . LEU A 1 121 ? -2.706 8.176 7.569 1.00 93.00 121 LEU A CA 1
ATOM 966 C C . LEU A 1 121 ? -4.211 8.454 7.676 1.00 93.00 121 LEU A C 1
ATOM 968 O O . LEU A 1 121 ? -4.773 9.120 6.801 1.00 93.00 121 LEU A O 1
ATOM 972 N N . LEU A 1 122 ? -4.860 7.937 8.719 1.00 91.62 122 LEU A N 1
ATOM 973 C CA . LEU A 1 122 ? -6.307 7.976 8.926 1.00 91.62 122 LEU A CA 1
ATOM 974 C C . LEU A 1 122 ? -6.677 8.592 10.287 1.00 91.62 122 LEU A C 1
ATOM 976 O O . LEU A 1 122 ? -7.462 8.003 11.037 1.00 91.62 122 LEU A O 1
ATOM 980 N N . PRO A 1 123 ? -6.192 9.803 10.618 1.00 88.06 123 PRO A N 1
ATOM 981 C CA . PRO A 1 123 ? -6.442 10.400 11.928 1.00 88.06 123 PRO A CA 1
ATOM 982 C C . PRO A 1 123 ? -7.942 10.589 12.199 1.00 88.06 123 PRO A C 1
ATOM 984 O O . PRO A 1 123 ? -8.371 10.510 13.343 1.00 88.06 123 PRO A O 1
ATOM 987 N N . GLU A 1 124 ? -8.747 10.770 11.151 1.00 84.88 124 GLU A N 1
ATOM 988 C CA . GLU A 1 124 ? -10.209 10.925 11.194 1.00 84.88 124 GLU A CA 1
ATOM 989 C C . GLU A 1 124 ? -10.943 9.701 11.769 1.00 84.88 124 GLU A C 1
ATOM 991 O O . GLU A 1 124 ? -12.048 9.831 12.290 1.00 84.88 124 GLU A O 1
ATOM 996 N N . PHE A 1 125 ? -10.339 8.516 11.666 1.00 79.75 125 PHE A N 1
ATOM 997 C CA . PHE A 1 125 ? -10.931 7.256 12.116 1.00 79.75 125 PHE A CA 1
ATOM 998 C C . PHE A 1 125 ? -10.392 6.820 13.482 1.00 79.75 125 PHE A C 1
ATOM 1000 O O . PHE A 1 125 ? -11.077 6.095 14.195 1.00 79.75 125 PHE A O 1
ATOM 1007 N N . PHE A 1 126 ? -9.200 7.283 13.870 1.00 75.19 126 PHE A N 1
ATOM 1008 C CA . PHE A 1 126 ? -8.518 6.848 15.096 1.00 75.19 126 PHE A CA 1
ATOM 1009 C C . PHE A 1 126 ? -8.450 7.909 16.198 1.00 75.19 126 PHE A C 1
ATOM 1011 O O . PHE A 1 126 ? -8.256 7.568 17.368 1.00 75.19 126 PHE A O 1
ATOM 1018 N N . SER A 1 127 ? -8.646 9.186 15.861 1.00 63.00 127 SER A N 1
ATOM 1019 C CA . SER A 1 127 ? -8.613 10.268 16.845 1.00 63.00 127 SER A CA 1
ATOM 1020 C C . SER A 1 127 ? -9.872 10.249 17.706 1.00 63.00 127 SER A C 1
ATOM 1022 O O . SER A 1 127 ? -10.945 10.691 17.298 1.00 63.00 127 SER A O 1
ATOM 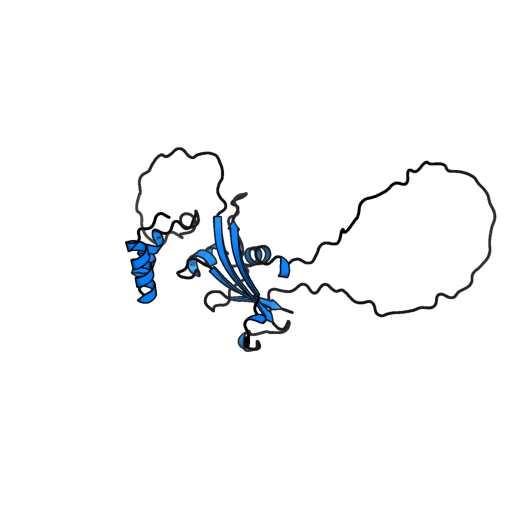1024 N N . SER A 1 128 ? -9.720 9.790 18.946 1.00 53.50 128 SER A N 1
ATOM 1025 C CA . SER A 1 128 ? -10.667 10.081 20.021 1.00 53.50 128 SER A CA 1
ATOM 1026 C C . SER A 1 128 ? -10.522 11.567 20.363 1.00 53.50 128 SER A C 1
ATOM 1028 O O . SER A 1 128 ? -9.557 11.969 21.002 1.00 53.50 128 SER A O 1
ATOM 1030 N N . LYS A 1 129 ? -11.416 12.400 19.833 1.00 44.06 129 LYS A N 1
ATOM 1031 C CA . LYS A 1 129 ? -11.407 13.873 19.893 1.00 44.06 129 LYS A CA 1
ATOM 1032 C C . LYS A 1 129 ? -10.942 14.443 21.252 1.00 44.06 129 LYS A C 1
ATOM 1034 O O . LYS A 1 129 ? -11.609 14.239 22.260 1.00 44.06 129 LYS A O 1
ATOM 1039 N N . ALA A 1 130 ? -9.870 15.244 21.261 1.00 35.34 130 ALA A N 1
ATOM 1040 C CA . ALA A 1 130 ? -9.560 16.163 22.359 1.00 35.34 130 ALA A CA 1
ATOM 1041 C C . ALA A 1 130 ? -10.157 17.551 22.052 1.00 35.34 130 ALA A C 1
ATOM 1043 O O . ALA A 1 130 ? -9.590 18.339 21.306 1.00 35.34 130 ALA A O 1
ATOM 1044 N N . THR A 1 131 ? -11.363 17.750 22.584 1.00 35.81 131 THR A N 1
ATOM 1045 C CA . THR A 1 131 ? -11.987 18.972 23.131 1.00 35.81 131 THR A CA 1
ATOM 1046 C C . THR A 1 131 ? -11.969 20.314 22.380 1.00 35.81 131 THR A C 1
ATOM 1048 O O . THR A 1 131 ? -10.970 20.831 21.896 1.00 35.81 131 THR A O 1
ATOM 1051 N N . ALA A 1 132 ? -13.152 20.927 22.420 1.00 41.25 132 ALA A N 1
ATOM 1052 C CA . ALA A 1 132 ? -13.481 22.298 22.085 1.00 41.25 13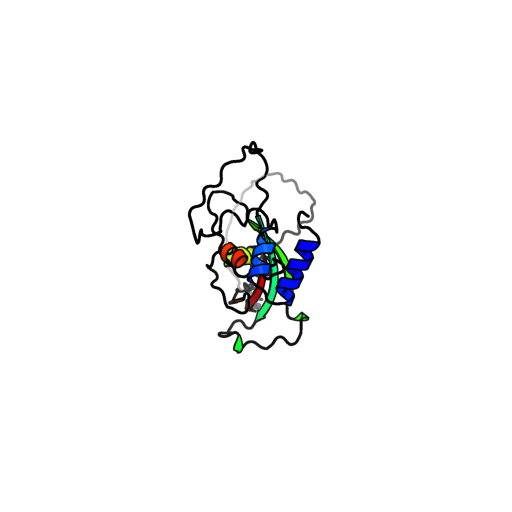2 ALA A CA 1
ATOM 1053 C C . ALA A 1 132 ? -12.515 23.367 22.628 1.00 41.25 132 ALA A C 1
ATOM 1055 O O . ALA A 1 132 ? -12.155 23.365 23.804 1.00 41.25 132 ALA A O 1
ATOM 1056 N N . ARG A 1 133 ? -12.270 24.388 21.800 1.00 32.84 133 ARG A N 1
ATOM 1057 C CA . ARG A 1 133 ? -12.287 25.786 22.245 1.00 32.84 133 ARG A CA 1
ATOM 1058 C C . ARG A 1 133 ? -12.667 26.686 21.067 1.00 32.84 133 ARG A C 1
ATOM 1060 O O . ARG A 1 133 ? -11.817 27.234 20.378 1.00 32.84 133 ARG A O 1
ATOM 1067 N N . ALA A 1 134 ? -13.971 26.807 20.831 1.00 45.72 134 ALA A N 1
ATOM 1068 C CA . ALA A 1 134 ? -14.508 28.085 20.391 1.00 45.72 134 ALA A CA 1
ATOM 1069 C C . ALA A 1 134 ? -14.459 28.983 21.632 1.00 45.72 134 ALA A C 1
ATOM 1071 O O . ALA A 1 134 ? -15.182 28.747 22.597 1.00 45.72 134 ALA A O 1
ATOM 1072 N N . ALA A 1 135 ? -13.521 29.917 21.660 1.00 35.84 135 ALA A N 1
ATOM 1073 C CA . ALA A 1 135 ? -13.544 31.025 22.595 1.00 35.84 135 ALA A CA 1
ATOM 1074 C C . ALA A 1 135 ? -13.298 32.275 21.758 1.00 35.84 135 ALA A C 1
ATOM 1076 O O . ALA A 1 135 ? -12.163 32.551 21.367 1.00 35.84 135 ALA A O 1
ATOM 1077 N N . ASP A 1 136 ? -14.398 32.949 21.429 1.00 36.62 136 ASP A N 1
ATOM 1078 C CA . ASP A 1 136 ? -14.395 34.360 21.059 1.00 36.62 136 ASP A CA 1
ATOM 1079 C C . ASP A 1 136 ? -13.581 35.165 22.085 1.00 36.62 136 ASP A C 1
ATOM 1081 O O . ASP A 1 136 ? -13.621 34.846 23.282 1.00 36.62 136 ASP A O 1
ATOM 1085 N N . PRO A 1 137 ? -12.843 36.200 21.659 1.00 44.84 137 PRO A N 1
ATOM 1086 C CA . PRO A 1 137 ? -12.228 37.135 22.578 1.00 44.84 137 PRO A CA 1
ATOM 1087 C C . PRO A 1 137 ? -13.201 38.266 22.961 1.00 44.84 137 PRO A C 1
ATOM 1089 O O . PRO A 1 137 ? -13.997 38.708 22.139 1.00 44.84 137 PRO A O 1
ATOM 1092 N N . GLU A 1 138 ? -13.001 38.762 24.190 1.00 35.94 138 GLU A N 1
ATOM 1093 C CA . GLU A 1 138 ? -13.399 40.065 24.769 1.00 35.94 138 GLU A CA 1
ATOM 1094 C C . GLU A 1 138 ? -14.654 40.154 25.670 1.00 35.94 138 GLU A C 1
ATOM 1096 O O . GLU A 1 138 ? -15.643 39.461 25.437 1.00 35.94 138 GLU A O 1
ATOM 1101 N N . PRO A 1 139 ? -14.691 41.105 26.638 1.00 41.84 139 PRO A N 1
ATOM 1102 C CA . PRO A 1 139 ? -13.578 41.657 27.428 1.00 41.84 139 PRO A CA 1
ATOM 1103 C C . PRO A 1 139 ? -13.861 41.765 28.948 1.00 41.84 139 PRO A C 1
ATOM 1105 O O . PRO A 1 139 ? -14.993 41.698 29.411 1.00 41.84 139 PRO A O 1
ATOM 1108 N N . GLU A 1 140 ? -12.763 41.959 29.687 1.00 35.03 140 GLU A N 1
ATOM 1109 C CA . GLU A 1 140 ? -12.598 42.705 30.949 1.00 35.03 140 GLU A CA 1
ATOM 1110 C C . GLU A 1 140 ? -13.613 42.558 32.103 1.00 35.03 140 GLU A C 1
ATOM 1112 O O . GLU A 1 140 ? -14.729 43.065 32.070 1.00 35.03 140 GLU A O 1
ATOM 1117 N N . SER A 1 141 ? -13.111 42.084 33.250 1.00 31.80 141 SER A N 1
ATOM 1118 C CA . SER A 1 141 ? -13.475 42.693 34.536 1.00 31.80 141 SER A CA 1
ATOM 1119 C C . SER A 1 141 ? -12.341 42.553 35.553 1.00 31.80 141 SER A C 1
ATOM 1121 O O . SER A 1 141 ? -12.061 41.476 36.080 1.00 31.80 141 SER A O 1
ATOM 1123 N N . THR A 1 142 ? -11.687 43.679 35.799 1.00 31.86 142 THR A N 1
ATOM 1124 C CA . THR A 1 142 ? -10.674 43.954 36.816 1.00 31.86 142 THR A CA 1
ATOM 1125 C C . THR A 1 142 ? -11.250 43.740 38.220 1.00 31.86 142 THR A C 1
ATOM 1127 O O . THR A 1 142 ? -12.262 44.341 38.574 1.00 31.86 142 THR A O 1
ATOM 1130 N N . THR A 1 143 ? -10.602 42.922 39.050 1.00 35.50 143 THR A N 1
ATOM 1131 C CA . THR A 1 143 ? -10.791 42.950 40.512 1.00 35.50 143 THR A CA 1
ATOM 1132 C C . THR A 1 143 ? -10.189 44.230 41.095 1.00 35.50 143 THR A C 1
ATOM 1134 O O . THR A 1 143 ? -9.175 44.713 40.581 1.00 35.50 143 THR A O 1
ATOM 1137 N N . PRO A 1 144 ? -10.720 44.723 42.223 1.00 41.56 144 PRO A N 1
ATOM 1138 C CA . PRO A 1 144 ? -9.905 44.608 43.431 1.00 41.56 144 PRO A CA 1
ATOM 1139 C C . PRO A 1 144 ? -10.710 44.230 44.686 1.00 41.56 144 PRO A C 1
ATOM 1141 O O . PRO A 1 144 ? -11.740 44.816 44.996 1.00 41.56 144 PRO A O 1
ATOM 1144 N N . ASP A 1 145 ? -10.195 43.205 45.362 1.00 30.05 145 ASP A N 1
ATOM 1145 C CA . ASP A 1 145 ? -9.798 43.170 46.776 1.00 30.05 145 ASP A CA 1
ATOM 1146 C C . ASP A 1 145 ? -10.607 43.984 47.807 1.00 30.05 145 ASP A C 1
ATOM 1148 O O . ASP A 1 145 ? -10.629 45.214 47.742 1.00 30.05 145 ASP A O 1
ATOM 1152 N N . SER A 1 146 ? -11.186 43.291 48.803 1.00 34.16 146 SER A N 1
ATOM 1153 C CA . SER A 1 146 ? -11.207 43.644 50.245 1.00 34.16 146 SER A CA 1
ATOM 1154 C C . SER A 1 146 ? -12.222 42.778 51.022 1.00 34.16 146 SER A C 1
ATOM 1156 O O . SER A 1 146 ? -13.432 42.968 50.913 1.00 34.16 146 SER A O 1
ATOM 1158 N N . GLU A 1 147 ? -11.734 41.862 51.862 1.00 36.69 147 GLU A N 1
ATOM 1159 C CA . GLU A 1 147 ? -12.376 41.507 53.148 1.00 36.69 147 GLU A CA 1
ATOM 1160 C C . GLU A 1 147 ? -12.084 42.627 54.187 1.00 36.69 147 GLU A C 1
ATOM 1162 O O . GLU A 1 147 ? -11.317 43.536 53.853 1.00 36.69 147 GLU A O 1
ATOM 1167 N N . PRO A 1 148 ? -12.544 42.607 55.464 1.00 44.81 148 PRO A N 1
ATOM 1168 C CA . PRO A 1 148 ? -13.512 41.739 56.165 1.00 44.81 148 PRO A CA 1
ATOM 1169 C C . PRO A 1 148 ? -14.566 42.536 56.983 1.00 44.81 148 PRO A C 1
ATOM 1171 O O . PRO A 1 148 ? -14.314 43.673 57.376 1.00 44.81 148 PRO A O 1
ATOM 1174 N N . HIS A 1 149 ? -15.687 41.926 57.402 1.00 33.56 149 HIS A N 1
ATOM 1175 C CA . HIS A 1 149 ? -16.211 42.204 58.754 1.00 33.56 149 HIS A CA 1
ATOM 1176 C C . HIS A 1 149 ? -17.221 41.177 59.293 1.00 33.56 149 HIS A C 1
ATOM 1178 O O . HIS A 1 149 ? -18.001 40.569 58.569 1.00 33.56 149 HIS A O 1
ATOM 1184 N N . ASN A 1 150 ? -17.159 41.052 60.617 1.00 30.92 150 ASN A N 1
ATOM 1185 C CA . ASN A 1 150 ? -17.811 40.126 61.540 1.00 30.92 150 ASN A CA 1
ATOM 1186 C C . ASN A 1 150 ? -19.348 40.227 61.635 1.00 30.92 150 ASN A C 1
ATOM 1188 O O . ASN A 1 150 ? -19.893 41.324 61.516 1.00 30.92 150 ASN A O 1
ATOM 1192 N N . SER A 1 151 ? -20.010 39.117 62.005 1.00 35.31 151 SER A N 1
ATOM 1193 C CA . SER A 1 151 ? -20.655 38.912 63.329 1.00 35.31 151 SER A CA 1
ATOM 1194 C C . SER A 1 151 ? -21.849 37.935 63.292 1.00 35.31 151 SER A C 1
ATOM 1196 O O . SER A 1 151 ? -22.877 38.226 62.699 1.00 35.31 151 SER A O 1
ATOM 1198 N N . ASP A 1 152 ? -21.674 36.817 64.002 1.00 31.50 152 ASP A N 1
ATOM 1199 C CA . ASP A 1 152 ? -22.526 36.238 65.063 1.00 31.50 152 ASP A CA 1
ATOM 1200 C C . ASP A 1 152 ? -23.999 35.764 64.859 1.00 31.50 152 ASP A C 1
ATOM 1202 O O . ASP A 1 152 ? -24.850 36.447 64.305 1.00 31.50 152 ASP A O 1
ATOM 1206 N N . THR A 1 153 ? -24.292 34.637 65.540 1.00 31.86 153 THR A N 1
ATOM 1207 C CA . THR A 1 153 ? -25.591 34.104 66.048 1.00 31.86 153 THR A CA 1
ATOM 1208 C C . THR A 1 153 ? -26.569 33.291 65.151 1.00 31.86 153 THR A C 1
ATOM 1210 O O . THR A 1 153 ? -27.517 33.835 64.606 1.00 31.86 153 THR A O 1
ATOM 1213 N N . SER A 1 154 ? -26.403 31.949 65.166 1.00 36.66 154 SER A N 1
ATOM 1214 C CA . SER A 1 154 ? -27.344 30.858 65.600 1.00 36.66 154 SER A CA 1
ATOM 1215 C C . SER A 1 154 ? -28.801 30.707 65.025 1.00 36.66 154 SER A C 1
ATOM 1217 O O . SER A 1 154 ? -29.248 31.540 64.252 1.00 36.66 154 SER A O 1
ATOM 1219 N N . PRO A 1 155 ? -29.565 29.612 65.306 1.00 47.62 155 PRO A N 1
ATOM 1220 C CA . PRO A 1 155 ? -29.784 28.471 64.397 1.00 47.62 155 PRO A CA 1
ATOM 1221 C C . PRO A 1 155 ? -31.268 28.208 64.008 1.00 47.62 155 PRO A C 1
ATOM 12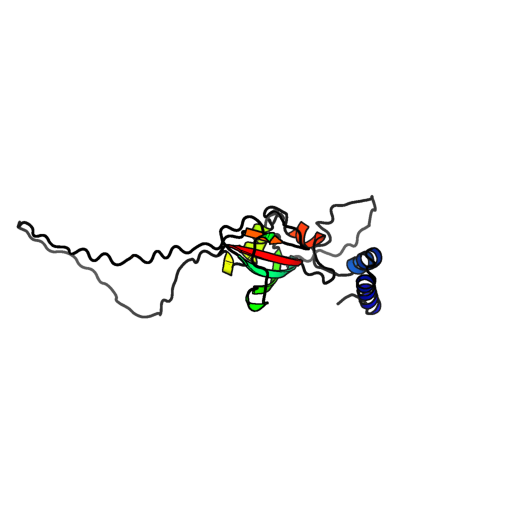23 O O . PRO A 1 155 ? -32.190 28.612 64.711 1.00 47.62 155 PRO A O 1
ATOM 1226 N N . GLY A 1 156 ? -31.523 27.438 62.937 1.00 30.03 156 GLY A N 1
ATOM 1227 C CA . GLY A 1 156 ? -32.879 26.987 62.571 1.00 30.03 156 GLY A CA 1
ATOM 1228 C C . GLY A 1 156 ? -32.906 25.862 61.524 1.00 30.03 156 GLY A C 1
ATOM 1229 O O . GLY A 1 156 ? -32.205 25.925 60.523 1.00 30.03 156 GLY A O 1
ATOM 1230 N N . THR A 1 157 ? -33.681 24.819 61.813 1.00 37.22 157 THR A N 1
ATOM 1231 C CA . THR A 1 157 ? -33.741 23.459 61.231 1.00 37.22 157 THR A CA 1
ATOM 1232 C C . THR A 1 157 ? -34.598 23.343 59.931 1.00 37.22 157 THR A C 1
ATOM 1234 O O . THR A 1 157 ? -35.059 24.368 59.438 1.00 37.22 157 THR A O 1
ATOM 1237 N N . PRO A 1 158 ? -34.765 22.145 59.307 1.00 45.44 158 PRO A N 1
ATOM 1238 C CA . PRO A 1 158 ? -34.714 21.926 57.854 1.00 45.44 158 PRO A CA 1
ATOM 1239 C C . PRO A 1 158 ? -36.095 21.855 57.177 1.00 45.44 158 PRO A C 1
ATOM 1241 O O . PRO A 1 158 ? -37.098 21.647 57.853 1.00 45.44 158 PRO A O 1
ATOM 1244 N N . HIS A 1 159 ? -36.138 21.898 55.840 1.00 33.84 159 HIS A N 1
ATOM 1245 C CA . HIS A 1 159 ? -37.238 21.295 55.082 1.00 33.84 159 HIS A CA 1
ATOM 1246 C C . HIS A 1 159 ? -36.792 20.788 53.702 1.00 33.84 159 HIS A C 1
ATOM 1248 O O . HIS A 1 159 ? -36.131 21.492 52.938 1.00 33.84 159 HIS A O 1
ATOM 1254 N N . ASP A 1 160 ? -37.156 19.530 53.458 1.00 35.03 160 ASP A N 1
ATOM 1255 C CA . ASP A 1 160 ? -37.104 18.775 52.210 1.00 35.03 160 ASP A CA 1
ATOM 1256 C C . ASP A 1 160 ? -37.821 19.467 51.042 1.00 35.03 160 ASP A C 1
ATOM 1258 O O . ASP A 1 160 ? -38.814 20.158 51.251 1.00 35.03 160 ASP A O 1
ATOM 1262 N N . GLU A 1 161 ? -37.328 19.204 49.824 1.00 34.72 161 GLU A N 1
ATOM 1263 C CA . GLU A 1 161 ? -38.082 18.710 48.648 1.00 34.72 161 GLU A CA 1
ATOM 1264 C C . GLU A 1 161 ? -37.325 19.052 47.348 1.00 34.72 161 GLU A C 1
ATOM 1266 O O . GLU A 1 161 ? -37.577 20.048 46.672 1.00 34.72 161 GLU A O 1
ATOM 1271 N N . LYS A 1 162 ? -36.365 18.197 46.964 1.00 32.19 162 LYS A N 1
ATOM 1272 C CA . LYS A 1 162 ? -35.739 18.236 45.634 1.00 32.19 162 LYS A CA 1
ATOM 1273 C C . LYS A 1 162 ? -36.408 17.191 44.744 1.00 32.19 162 LYS A C 1
ATOM 1275 O O . LYS A 1 162 ? -36.064 16.012 44.803 1.00 32.19 162 LYS A O 1
ATOM 1280 N N . LEU A 1 163 ? -37.356 17.634 43.913 1.00 37.91 163 LEU A N 1
ATOM 1281 C CA . LEU A 1 163 ? -37.934 16.829 42.836 1.00 37.91 163 LEU A CA 1
ATOM 1282 C C . LEU A 1 163 ? -36.821 16.311 41.912 1.00 37.91 163 LEU A C 1
ATOM 1284 O O . LEU A 1 163 ? -36.103 17.078 41.268 1.00 37.91 163 LEU A O 1
ATOM 1288 N N . ALA A 1 164 ? -36.707 14.988 41.840 1.00 36.41 164 ALA A N 1
ATOM 1289 C CA . ALA A 1 164 ? -35.905 14.288 40.856 1.00 36.41 164 ALA A CA 1
ATOM 1290 C C . ALA A 1 164 ? -36.602 14.356 39.489 1.00 36.41 164 ALA A C 1
ATOM 1292 O O . ALA A 1 164 ? -37.614 13.696 39.267 1.00 36.41 164 ALA A O 1
ATOM 1293 N N . SER A 1 165 ? -36.044 15.136 38.563 1.00 36.62 165 SER A N 1
ATOM 1294 C CA . SER A 1 165 ? -36.311 14.988 37.132 1.00 36.62 165 SER A CA 1
ATOM 1295 C C . SER A 1 165 ? -35.124 14.255 36.514 1.00 36.62 165 SER A C 1
ATOM 1297 O O . SER A 1 165 ? -34.083 14.847 36.234 1.00 36.62 165 SER A O 1
ATOM 1299 N N . ALA A 1 166 ? -35.253 12.934 36.389 1.00 38.22 166 ALA A N 1
ATOM 1300 C CA . ALA A 1 166 ? -34.329 12.105 35.630 1.00 38.22 166 ALA A CA 1
ATOM 1301 C C . ALA A 1 166 ? -34.747 12.143 34.153 1.00 38.22 166 ALA A C 1
ATOM 1303 O O . ALA A 1 166 ? -35.572 11.348 33.707 1.00 38.22 166 ALA A O 1
ATOM 1304 N N . GLY A 1 167 ? -34.196 13.098 33.403 1.00 32.72 167 GLY A N 1
ATOM 1305 C CA . GLY A 1 167 ? -34.108 12.988 31.947 1.00 32.72 167 GLY A CA 1
ATOM 1306 C C . GLY A 1 167 ? -33.015 11.977 31.572 1.00 32.72 167 GLY A C 1
ATOM 1307 O O . GLY A 1 167 ? -32.044 11.845 32.326 1.00 32.72 167 GLY A O 1
ATOM 1308 N N . PRO A 1 168 ? -33.142 11.242 30.452 1.00 38.19 168 PRO A N 1
ATOM 1309 C CA . PRO A 1 168 ? -32.126 10.285 30.046 1.00 38.19 168 PRO A CA 1
ATOM 1310 C C . PRO A 1 168 ? -30.826 11.034 29.754 1.00 38.19 168 PRO A C 1
ATOM 1312 O O . PRO A 1 168 ? -30.794 11.919 28.902 1.00 38.19 168 PRO A O 1
ATOM 1315 N N . GLN A 1 169 ? -29.759 10.678 30.473 1.00 34.41 169 GLN A N 1
ATOM 1316 C CA . GLN A 1 169 ? -28.406 11.027 30.066 1.00 34.41 169 GLN A CA 1
ATOM 1317 C C . GLN A 1 169 ? -28.181 10.436 28.675 1.00 34.41 169 GLN A C 1
ATOM 1319 O O . GLN A 1 169 ? -28.094 9.216 28.518 1.00 34.41 169 GLN A O 1
ATOM 1324 N N . GLU A 1 170 ? -28.095 11.308 27.672 1.00 37.94 170 GLU A N 1
ATOM 1325 C CA . GLU A 1 170 ? -27.395 11.003 26.435 1.00 37.94 170 GLU A CA 1
ATOM 1326 C C . GLU A 1 170 ? -25.986 10.568 26.827 1.00 37.94 170 GLU A C 1
ATOM 1328 O O . GLU A 1 170 ? -25.135 11.353 27.246 1.00 37.94 170 GLU A O 1
ATOM 1333 N N . THR A 1 171 ? -25.775 9.260 26.775 1.00 35.06 171 THR A N 1
ATOM 1334 C CA . THR A 1 171 ? -24.461 8.659 26.888 1.00 35.06 171 THR A CA 1
ATOM 1335 C C . THR A 1 171 ? -23.754 8.937 25.571 1.00 35.06 171 THR A C 1
ATOM 1337 O O . THR A 1 171 ? -23.763 8.115 24.658 1.00 35.06 171 THR A O 1
ATOM 1340 N N . ASP A 1 172 ? -23.140 10.117 25.465 1.00 42.84 172 ASP A N 1
ATOM 1341 C CA . ASP A 1 172 ? -22.106 10.395 24.466 1.00 42.84 172 ASP A CA 1
ATOM 1342 C C . ASP A 1 172 ? -20.853 9.585 24.834 1.00 42.84 172 ASP A C 1
ATOM 1344 O O . ASP A 1 172 ? -19.826 10.085 25.290 1.00 42.84 172 ASP A O 1
ATOM 1348 N N . VAL A 1 173 ? -20.975 8.260 24.727 1.00 43.56 173 VAL A N 1
ATOM 1349 C CA . VAL A 1 173 ? -19.824 7.376 24.664 1.00 43.56 173 VAL A CA 1
ATOM 1350 C C . VAL A 1 173 ? -19.330 7.525 23.242 1.00 43.56 173 VAL A C 1
ATOM 1352 O O . VAL A 1 173 ? -19.857 6.888 22.330 1.00 43.56 173 VAL A O 1
ATOM 1355 N N . ALA A 1 174 ? -18.337 8.392 23.057 1.00 47.41 174 ALA A N 1
ATOM 1356 C CA . ALA A 1 174 ? -17.572 8.482 21.827 1.00 47.41 174 ALA A CA 1
ATOM 1357 C C . ALA A 1 174 ? -17.082 7.072 21.459 1.00 47.41 174 ALA A C 1
ATOM 1359 O O . ALA A 1 174 ? -16.082 6.579 21.987 1.00 47.41 174 ALA A O 1
ATOM 1360 N N . LYS A 1 175 ? -17.835 6.372 20.604 1.00 57.00 175 LYS A N 1
ATOM 1361 C CA . LYS A 1 175 ? -17.492 5.027 20.151 1.00 57.00 175 LYS A CA 1
ATOM 1362 C C . LYS A 1 175 ? -16.212 5.156 19.340 1.00 57.00 175 LYS A C 1
ATOM 1364 O O . LYS A 1 175 ? -16.233 5.627 18.204 1.00 57.00 175 LYS A O 1
ATOM 1369 N N . LYS A 1 176 ? -15.085 4.774 19.943 1.00 64.88 176 LYS A N 1
ATOM 1370 C CA . LYS A 1 176 ? -13.802 4.696 19.247 1.00 64.88 176 LYS A CA 1
ATOM 1371 C C . LYS A 1 176 ? -13.962 3.680 18.117 1.00 64.88 176 LYS A C 1
ATOM 1373 O O . LYS A 1 176 ? -14.148 2.491 18.375 1.00 64.88 176 LYS A O 1
ATOM 1378 N N . ILE A 1 177 ? -13.925 4.162 16.878 1.00 74.56 177 ILE A N 1
ATOM 1379 C CA . ILE A 1 177 ? -13.917 3.309 15.692 1.00 74.56 177 ILE A CA 1
ATOM 1380 C C . ILE A 1 177 ? -12.664 2.432 15.791 1.00 74.56 177 ILE A C 1
ATOM 1382 O O . ILE A 1 177 ? -11.550 2.935 15.946 1.00 74.56 177 ILE A O 1
ATOM 1386 N N . LYS A 1 178 ? -12.849 1.110 15.767 1.00 80.88 178 LYS A N 1
ATOM 1387 C CA . LYS A 1 178 ? -11.753 0.143 15.896 1.00 80.88 178 LYS A CA 1
ATOM 1388 C C . LYS A 1 178 ? -11.374 -0.387 14.517 1.00 80.88 178 LYS A C 1
ATOM 1390 O O . LYS A 1 178 ? -12.253 -0.790 13.750 1.00 80.88 178 LYS A O 1
ATOM 1395 N N . LEU A 1 179 ? -10.075 -0.414 14.214 1.00 86.38 179 LEU A N 1
ATOM 1396 C CA . LEU A 1 179 ? -9.557 -1.123 13.047 1.00 86.38 179 LEU A CA 1
ATOM 1397 C C . LEU A 1 179 ? -9.848 -2.614 13.213 1.00 86.38 179 LEU A C 1
ATOM 1399 O O . LEU A 1 179 ? -9.491 -3.201 14.233 1.00 86.38 179 LEU A O 1
ATOM 1403 N N . LYS A 1 180 ? -10.528 -3.206 12.235 1.00 86.62 180 LYS A N 1
ATOM 1404 C CA . LYS A 1 180 ? -10.833 -4.637 12.246 1.00 86.62 180 LYS A CA 1
ATOM 1405 C C . LYS A 1 180 ? -9.843 -5.433 11.427 1.00 86.62 180 LYS A C 1
ATOM 1407 O O . LYS A 1 180 ? -9.366 -6.459 11.884 1.00 86.62 180 LYS A O 1
ATOM 1412 N N . LEU A 1 181 ? -9.582 -4.961 10.214 1.00 90.44 181 LEU A N 1
ATOM 1413 C CA . LEU A 1 181 ? -8.832 -5.710 9.222 1.00 90.44 181 LEU A CA 1
ATOM 1414 C C . LEU A 1 181 ? -8.172 -4.759 8.228 1.00 90.44 181 LEU A C 1
ATOM 1416 O O . LEU A 1 181 ? -8.740 -3.726 7.864 1.00 90.44 181 LEU A O 1
ATOM 1420 N N . VAL A 1 182 ? -7.002 -5.156 7.733 1.00 94.06 182 VAL A N 1
ATOM 1421 C CA . VAL A 1 182 ? -6.290 -4.490 6.644 1.00 94.06 182 VAL A CA 1
ATOM 1422 C C . VAL A 1 182 ? -5.959 -5.512 5.570 1.00 94.06 182 VAL A C 1
ATOM 1424 O O . VAL A 1 182 ? -5.472 -6.600 5.875 1.00 94.06 182 VAL A O 1
ATOM 1427 N N . ARG A 1 183 ? -6.206 -5.154 4.306 1.00 94.88 183 ARG A N 1
ATOM 1428 C CA . ARG A 1 183 ? -5.808 -5.958 3.152 1.00 94.88 183 ARG A CA 1
ATOM 1429 C C . ARG A 1 183 ? -4.943 -5.192 2.169 1.00 94.88 183 ARG A C 1
ATOM 1431 O O . ARG A 1 183 ? -5.225 -4.043 1.838 1.00 94.88 183 ARG A O 1
ATOM 1438 N N . VAL A 1 184 ? -3.936 -5.876 1.644 1.00 96.75 184 VAL A N 1
ATOM 1439 C CA . VAL A 1 184 ? -3.061 -5.406 0.563 1.00 96.75 184 VAL A CA 1
ATOM 1440 C C . VAL A 1 184 ? -2.891 -6.570 -0.409 1.00 96.75 184 VAL A C 1
ATOM 1442 O O . VAL A 1 184 ? -2.699 -7.694 0.034 1.00 96.75 184 VAL A O 1
ATOM 1445 N N . GLN A 1 185 ? -3.018 -6.345 -1.722 1.00 93.81 185 GLN A N 1
ATOM 1446 C CA . GLN A 1 185 ? -2.982 -7.424 -2.736 1.00 93.81 185 GLN A CA 1
ATOM 1447 C C . GLN A 1 185 ? -3.973 -8.582 -2.470 1.00 93.81 185 GLN A C 1
ATOM 1449 O O . GLN A 1 185 ? -3.733 -9.726 -2.843 1.00 93.81 185 GLN A O 1
ATOM 1454 N N . GLY A 1 186 ? -5.091 -8.304 -1.791 1.00 91.19 186 GLY A N 1
ATOM 1455 C CA . GLY A 1 186 ? -6.112 -9.305 -1.461 1.00 91.19 186 GLY A CA 1
ATOM 1456 C C . GLY A 1 186 ? -5.821 -10.173 -0.230 1.00 91.19 186 GLY A C 1
ATOM 1457 O O . GLY A 1 186 ? -6.729 -10.877 0.205 1.00 91.19 186 GLY A O 1
ATOM 1458 N N . ILE A 1 187 ? -4.630 -10.083 0.372 1.00 93.56 187 ILE A N 1
ATOM 1459 C CA . ILE A 1 187 ? -4.286 -10.803 1.607 1.00 93.56 187 ILE A CA 1
ATOM 1460 C C . ILE A 1 187 ? -4.517 -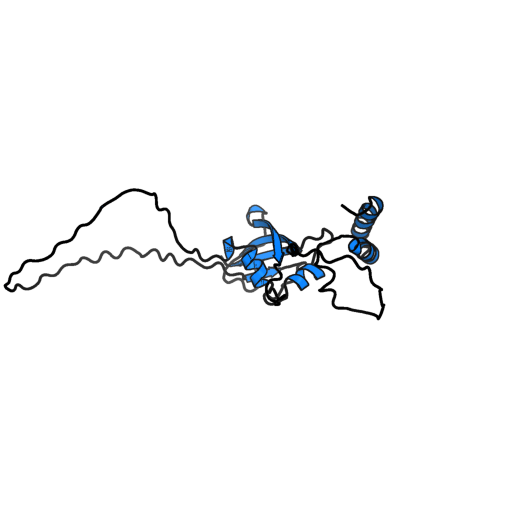9.941 2.846 1.00 93.56 187 ILE A C 1
ATOM 1462 O O . ILE A 1 187 ? -4.391 -8.719 2.790 1.00 93.56 187 ILE A O 1
ATOM 1466 N N . GLU A 1 188 ? -4.851 -10.590 3.956 1.00 94.56 188 GLU A N 1
ATOM 1467 C CA . GLU A 1 188 ? -4.915 -9.993 5.290 1.00 94.56 188 GLU A CA 1
ATOM 1468 C C . GLU A 1 188 ? -3.511 -9.822 5.877 1.00 94.56 188 GLU A C 1
ATOM 1470 O O . GLU A 1 188 ? -2.671 -10.712 5.743 1.00 94.56 188 GLU A O 1
ATOM 1475 N N . LEU A 1 189 ? -3.254 -8.666 6.492 1.00 95.00 189 LEU A N 1
ATOM 1476 C CA . LEU A 1 189 ? -1.969 -8.346 7.108 1.00 95.00 189 LEU A CA 1
ATOM 1477 C C . LEU A 1 189 ? -2.093 -8.205 8.623 1.00 95.00 189 LEU A C 1
ATOM 1479 O O . LEU A 1 189 ? -3.054 -7.619 9.120 1.00 95.00 189 LEU A O 1
ATOM 1483 N N . ASP A 1 190 ? -1.061 -8.672 9.323 1.00 94.00 190 ASP A N 1
ATOM 1484 C CA . ASP A 1 190 ? -0.857 -8.398 10.743 1.00 94.00 190 ASP A CA 1
ATOM 1485 C C . ASP A 1 190 ? -0.554 -6.904 10.960 1.00 94.00 190 ASP A C 1
ATOM 1487 O O . ASP A 1 190 ? 0.151 -6.282 10.163 1.00 94.00 190 ASP A O 1
ATOM 1491 N N . MET A 1 191 ? -1.077 -6.327 12.038 1.00 92.88 191 MET A N 1
ATOM 1492 C CA . MET A 1 191 ? -0.884 -4.920 12.399 1.00 92.88 191 MET A CA 1
ATOM 1493 C C . MET A 1 191 ? 0.551 -4.613 12.840 1.00 92.88 191 MET A C 1
ATOM 1495 O O . MET A 1 191 ? 1.029 -3.490 12.641 1.00 92.88 191 MET A O 1
ATOM 1499 N N . ASP A 1 192 ? 1.263 -5.619 13.350 1.00 94.44 192 ASP A N 1
ATOM 1500 C CA . ASP A 1 192 ? 2.640 -5.486 13.809 1.00 94.44 192 ASP A CA 1
ATOM 1501 C C . ASP A 1 192 ? 3.652 -5.511 12.658 1.00 94.44 192 ASP A C 1
ATOM 1503 O O . ASP A 1 192 ? 4.798 -5.115 12.859 1.00 94.44 192 ASP A O 1
ATOM 1507 N N . ILE A 1 193 ? 3.274 -5.924 11.440 1.00 94.62 193 ILE A N 1
ATOM 1508 C CA . ILE A 1 193 ? 4.218 -6.056 10.320 1.00 94.62 193 ILE A CA 1
ATOM 1509 C C . ILE A 1 193 ? 4.921 -4.717 10.001 1.00 94.62 193 ILE A C 1
ATOM 1511 O O . ILE A 1 193 ? 4.282 -3.659 10.023 1.00 94.62 193 ILE A O 1
ATOM 1515 N N . PRO A 1 194 ? 6.224 -4.710 9.647 1.00 93.38 194 PRO A N 1
ATOM 1516 C CA . PRO A 1 194 ? 6.905 -3.472 9.285 1.00 93.38 194 PRO A CA 1
ATOM 1517 C C . PRO A 1 194 ? 6.272 -2.815 8.050 1.00 93.38 194 PRO A C 1
ATOM 1519 O O . PRO A 1 194 ? 6.277 -3.385 6.956 1.00 93.38 194 PRO A O 1
ATOM 1522 N N . PHE A 1 195 ? 5.804 -1.573 8.189 1.00 93.06 195 PHE A N 1
ATOM 1523 C CA . PHE A 1 195 ? 5.145 -0.824 7.116 1.00 93.06 195 PHE A CA 1
ATOM 1524 C C . PHE A 1 195 ? 6.013 -0.723 5.856 1.00 93.06 195 PHE A C 1
ATOM 1526 O O . PHE A 1 195 ? 5.530 -0.862 4.733 1.00 93.06 195 PHE A O 1
ATOM 1533 N N . LEU A 1 196 ? 7.321 -0.523 6.026 1.00 89.38 196 LEU A N 1
ATOM 1534 C CA . LEU A 1 196 ? 8.222 -0.401 4.887 1.00 89.38 196 LEU A CA 1
ATOM 1535 C C . LEU A 1 196 ? 8.459 -1.737 4.171 1.00 89.38 196 LEU A C 1
ATOM 1537 O O . LEU A 1 196 ? 8.623 -1.759 2.952 1.00 89.38 196 LEU A O 1
ATOM 1541 N N . TRP A 1 197 ? 8.412 -2.855 4.899 1.00 91.06 197 TRP A N 1
ATOM 1542 C CA . TRP A 1 197 ? 8.424 -4.173 4.271 1.00 91.06 197 TRP A CA 1
ATOM 1543 C C . TRP A 1 197 ? 7.182 -4.348 3.392 1.00 91.06 197 TRP A C 1
ATOM 1545 O O . TRP A 1 197 ? 7.305 -4.745 2.235 1.00 91.06 197 TRP A O 1
ATOM 1555 N N . VAL A 1 198 ? 6.005 -3.960 3.892 1.00 94.38 198 VAL A N 1
ATOM 1556 C CA . VAL A 1 198 ? 4.750 -3.985 3.122 1.00 94.38 198 VAL A CA 1
ATOM 1557 C C . VAL A 1 198 ? 4.859 -3.112 1.872 1.00 94.38 198 VAL A C 1
ATOM 1559 O O . VAL A 1 198 ? 4.574 -3.576 0.770 1.00 94.38 198 VAL A O 1
ATOM 1562 N N . ALA A 1 199 ? 5.333 -1.873 2.011 1.00 91.75 199 ALA A N 1
ATOM 1563 C CA . ALA A 1 199 ? 5.487 -0.947 0.893 1.00 91.75 199 ALA A CA 1
ATOM 1564 C C . ALA A 1 199 ? 6.464 -1.452 -0.182 1.00 91.75 199 ALA A C 1
ATOM 1566 O O . ALA A 1 199 ? 6.216 -1.272 -1.373 1.00 91.75 199 ALA A O 1
ATOM 1567 N N . ASN A 1 200 ? 7.560 -2.101 0.214 1.00 88.19 200 ASN A N 1
ATOM 1568 C CA . ASN A 1 200 ? 8.559 -2.595 -0.732 1.00 88.19 200 ASN A CA 1
ATOM 1569 C C . ASN A 1 200 ? 8.112 -3.865 -1.460 1.00 88.19 200 ASN A C 1
ATOM 1571 O O . ASN A 1 200 ? 8.421 -4.017 -2.641 1.00 88.19 200 ASN A O 1
ATOM 1575 N N . ASN A 1 201 ? 7.384 -4.752 -0.779 1.00 91.19 201 ASN A N 1
ATOM 1576 C CA . ASN A 1 201 ? 7.048 -6.072 -1.312 1.00 91.19 201 ASN A CA 1
ATOM 1577 C C . ASN A 1 201 ? 5.654 -6.144 -1.944 1.00 91.19 201 ASN A C 1
ATOM 1579 O O . ASN A 1 201 ? 5.440 -6.967 -2.826 1.00 91.19 201 ASN A O 1
ATOM 1583 N N . LEU A 1 202 ? 4.710 -5.299 -1.514 1.00 94.44 202 LEU A N 1
ATOM 1584 C CA . LEU A 1 202 ? 3.304 -5.384 -1.925 1.00 94.44 202 LEU A CA 1
ATOM 1585 C C . LEU A 1 202 ? 2.811 -4.166 -2.725 1.00 94.44 202 LEU A C 1
ATOM 1587 O O . LEU A 1 202 ? 1.617 -4.072 -3.024 1.00 94.44 202 LEU A O 1
ATOM 1591 N N . LYS A 1 203 ? 3.702 -3.238 -3.105 1.00 91.50 203 LYS A N 1
ATOM 1592 C CA . LYS A 1 203 ? 3.357 -2.142 -4.027 1.00 91.50 203 LYS A CA 1
ATOM 1593 C C . LYS A 1 203 ? 2.929 -2.676 -5.393 1.00 91.50 203 LYS A C 1
ATOM 1595 O O . LYS A 1 203 ? 3.460 -3.667 -5.887 1.00 91.50 203 LYS A O 1
ATOM 1600 N N . ASN A 1 204 ? 2.011 -1.960 -6.025 1.00 91.81 204 ASN A N 1
ATOM 1601 C CA . ASN A 1 204 ? 1.620 -2.240 -7.397 1.00 91.81 204 ASN A CA 1
ATOM 1602 C C . ASN A 1 204 ? 2.657 -1.714 -8.415 1.00 91.81 204 ASN A C 1
ATOM 1604 O O . ASN A 1 204 ? 3.507 -0.888 -8.057 1.00 91.81 204 ASN A O 1
ATOM 1608 N N . PRO A 1 205 ? 2.566 -2.124 -9.697 1.00 90.94 205 PRO A N 1
ATOM 1609 C CA . PRO A 1 205 ? 3.446 -1.642 -10.765 1.00 90.94 205 PRO A CA 1
ATOM 1610 C C . PRO A 1 205 ? 3.484 -0.112 -10.942 1.00 90.94 205 PRO A C 1
ATOM 1612 O O . PRO A 1 205 ? 4.502 0.456 -11.325 1.00 90.94 205 PRO A O 1
ATOM 1615 N N . GLU A 1 206 ? 2.408 0.595 -10.599 1.00 91.00 206 GLU A N 1
ATOM 1616 C CA . GLU A 1 206 ? 2.342 2.063 -10.580 1.00 91.00 206 GLU A CA 1
ATOM 1617 C C . GLU A 1 206 ? 3.069 2.712 -9.388 1.00 91.00 206 GLU A C 1
ATOM 1619 O O . GLU A 1 206 ? 2.998 3.928 -9.210 1.00 91.00 206 GLU A O 1
ATOM 1624 N N . CYS A 1 207 ? 3.767 1.921 -8.567 1.00 89.19 207 CYS A N 1
ATOM 1625 C CA . CYS A 1 207 ? 4.537 2.356 -7.398 1.00 89.19 207 CYS A CA 1
ATOM 1626 C C . CYS A 1 207 ? 3.702 2.980 -6.264 1.00 89.19 207 CYS A C 1
ATOM 1628 O O . CYS A 1 207 ? 4.247 3.675 -5.405 1.00 89.19 207 CYS A O 1
ATOM 1630 N N . TYR A 1 208 ? 2.398 2.698 -6.232 1.00 93.75 208 TYR A N 1
ATOM 1631 C CA . TYR A 1 208 ? 1.527 2.981 -5.093 1.00 93.75 208 TYR A CA 1
ATOM 1632 C C . TYR A 1 208 ? 1.310 1.724 -4.254 1.00 93.75 208 TYR A C 1
ATOM 1634 O O . TYR A 1 208 ? 1.143 0.621 -4.781 1.00 93.75 208 TYR A O 1
ATOM 1642 N N . LEU A 1 209 ? 1.251 1.909 -2.939 1.00 95.94 209 LEU A N 1
ATOM 1643 C CA . LEU A 1 209 ? 0.718 0.911 -2.026 1.00 95.94 209 LEU A CA 1
ATOM 1644 C C . LEU A 1 209 ? -0.802 1.094 -1.928 1.00 95.94 209 LEU A C 1
ATOM 1646 O O . LEU A 1 209 ? -1.278 2.131 -1.464 1.00 95.94 209 LEU A O 1
ATOM 1650 N N . HIS A 1 210 ? -1.557 0.099 -2.385 1.00 97.38 210 HIS A N 1
ATOM 1651 C CA . HIS A 1 210 ? -3.016 0.083 -2.308 1.00 97.38 210 HIS A CA 1
ATOM 1652 C C . HIS A 1 210 ? -3.456 -0.704 -1.075 1.00 97.38 210 HIS A C 1
ATOM 1654 O O . HIS A 1 210 ? -3.154 -1.890 -0.959 1.00 97.38 210 HIS A O 1
ATOM 1660 N N . VAL A 1 211 ? -4.167 -0.043 -0.163 1.00 97.38 211 VAL A N 1
ATOM 1661 C CA . VAL A 1 211 ? -4.542 -0.606 1.137 1.00 97.38 211 VAL A CA 1
ATOM 1662 C C . VAL A 1 211 ? -6.052 -0.521 1.331 1.00 97.38 211 VAL A C 1
ATOM 1664 O O . VAL A 1 211 ? -6.626 0.566 1.337 1.00 97.38 211 VAL A O 1
ATOM 1667 N N . CYS A 1 212 ? -6.703 -1.662 1.526 1.00 95.25 212 CYS A N 1
ATOM 1668 C CA . CYS A 1 212 ? -8.098 -1.735 1.945 1.00 95.25 212 CYS A CA 1
ATOM 1669 C C . CYS A 1 212 ? -8.158 -1.796 3.471 1.00 95.25 212 CYS A C 1
ATOM 1671 O O . CYS A 1 212 ? -7.529 -2.656 4.083 1.00 95.25 212 CYS A O 1
ATOM 1673 N N . VAL A 1 213 ? -8.917 -0.893 4.083 1.00 94.25 213 VAL A N 1
ATOM 1674 C CA . VAL A 1 213 ? -9.014 -0.741 5.537 1.00 94.25 213 VAL A CA 1
ATOM 1675 C C . VAL A 1 213 ? -10.463 -0.949 5.952 1.00 94.25 213 VAL A C 1
ATOM 1677 O O . VAL A 1 213 ? -11.351 -0.240 5.484 1.00 94.25 213 VAL A O 1
ATOM 1680 N N . TYR A 1 214 ? -10.707 -1.902 6.846 1.00 91.62 214 TYR A N 1
ATOM 1681 C CA . TYR A 1 214 ? -12.040 -2.202 7.358 1.00 91.62 214 TYR A CA 1
ATOM 1682 C C . TYR A 1 214 ? -12.145 -1.747 8.806 1.00 91.62 214 TYR A C 1
ATOM 1684 O O . TYR A 1 214 ? -11.368 -2.170 9.667 1.00 91.62 214 TYR A O 1
ATOM 1692 N N . VAL A 1 215 ? -13.117 -0.885 9.078 1.00 89.88 215 VAL A N 1
ATOM 1693 C CA . VAL A 1 215 ? -13.330 -0.294 10.399 1.00 89.88 215 VAL A CA 1
ATOM 1694 C C . VAL A 1 215 ? -14.679 -0.721 10.968 1.00 89.88 215 VAL A C 1
ATOM 1696 O O . VAL A 1 215 ? -15.679 -0.725 10.253 1.00 89.88 215 VAL A O 1
ATOM 1699 N N . GLY A 1 216 ? -14.712 -1.097 12.246 1.00 85.81 216 GLY A N 1
ATOM 1700 C CA . GLY A 1 216 ? -15.949 -1.455 12.944 1.00 85.81 216 GLY A CA 1
ATOM 1701 C C . GLY A 1 216 ? -16.776 -0.214 13.277 1.00 85.81 216 GLY A C 1
ATOM 1702 O O . GLY A 1 216 ? -16.237 0.723 13.872 1.00 85.81 216 GLY A O 1
ATOM 1703 N N . ALA A 1 217 ? -18.052 -0.213 12.884 1.00 68.94 217 ALA A N 1
ATOM 1704 C CA . ALA A 1 217 ? -19.044 0.818 13.209 1.00 68.94 217 ALA A CA 1
ATOM 1705 C C . ALA A 1 217 ? -19.940 0.403 14.383 1.00 68.94 217 ALA A C 1
ATOM 1707 O O . ALA A 1 217 ? -20.328 -0.785 14.412 1.00 68.94 217 ALA A O 1
#

Secondary structure (DSSP, 8-state):
----HHHHHHHHHHHHHT-HHHHHHHHTTS--TTHHHHH----S--------------S--PPEEE-EEEEEEEE-TT---GGGSPP---GGGEEEEE-PEEE---TT----BHHHHHHHH-HHHH--------------------------------------------------PEEEEEEETTEE--TTSBHHHHHHHH--TTS-EEEEEEEE-